Protein AF-A0A2R6FJ94-F1 (afdb_monomer_lite)

Foldseek 3Di:
DVPQVPVVCVVCVVPDHDDDDPCLPPPLVPDLEDEAEQDPDADDPVSLVVLLVSLVVVGAYEYEDFQPGPQVRSVVSCVSLVLLKGFDNWQKFFPPAADPGRSKGKDLDFDEDPAPPCPAPVQLYPDDDPVRDDPQDPPPDDCPQVVVLLVVLVVLCCVQQNVHDWDWDAFPQDDQADPVRDGDTWIFPDRPPPPDRDHTSLLVCQLQQSDADDDDPTPCRVVSNVSNVNCLVVCGGPNVPDDVVPPPDNPSDRDRMDIAHNFTFMAGNVEHDDSSQARDWGDQSMDIGDPDPYDDSTTGQWGDDPSSNYIYGTHDDDRCVVVVVVPD

Sequence (328 aa):
MNGEFSTFRDEVSATYTVEATDDLLADLKRAEAVWLTPPTEAFSGEELARLQQFVRDGAAVFVHASAGDPITHLNDVLDRLRTGLQVNDDQVTDTESNAGQATSPVTGAFPTFPAGDTTRYPYFIRRLSEDGTYQNECEKPDYTFLQDWASKAERYLRAKVGDGQVKLQLDPNESVYDGLGRVLGYIYYDSDGDDVYDSNVNRELVANGYARVYDSGHSKHESFLEAEIDAQEDGQGIWLTMDAEDAPEVRNRPVEEVFVPQAASVRTDRGRLPGGRAPVFAERTASQRGEPGVGYQRVPLVGVDDTAGVALISGPICEEAYEMQEDP

Radius of gyration: 25.11 Å; chains: 1; bounding box: 58×46×70 Å

pLDDT: mean 80.96, std 17.4, range [29.56, 98.0]

Secondary structure (DSSP, 8-state):
-TTTSHHHHHHHTTTS-----S-HHHHTTT-SEEEEPPPSSPPPHHHHHHHHHHHHTT-EEEEEEBTTS-HHHHHHHHHHHT--EEEEEEEEE-SSSBSSSTTSBEE-----PPTT--SS-GGGS----SS-------PPP-THHHHHHHHHHHHHHHHHTTTS--EEE--SSS-SB-TTSPBP-EEEE-SSSSS---EEHHHHHHHTTS-PPP-SS-TTHHHHHHHHHHHHHTT-GGGGG--SSS---SS-PPP--EE-TTBEEEEETTBSPPGGG-SEE--TT-EEES--SS--SS-EEEEEETTTTEEEEESSSP-GGGGGGT--

Structure (mmCIF, N/CA/C/O backbone):
data_AF-A0A2R6FJ94-F1
#
_entry.id   AF-A0A2R6FJ94-F1
#
loop_
_atom_site.group_PDB
_atom_site.id
_atom_site.type_symbol
_atom_site.label_atom_id
_atom_site.label_alt_id
_atom_site.label_comp_id
_atom_site.label_asym_id
_atom_site.label_entity_id
_atom_site.label_seq_id
_atom_site.pdbx_PDB_ins_code
_atom_site.Cartn_x
_atom_site.Cartn_y
_atom_site.Cartn_z
_atom_site.occupancy
_atom_site.B_iso_or_equiv
_atom_site.auth_seq_id
_atom_site.auth_comp_id
_atom_site.auth_asym_id
_atom_site.auth_atom_id
_atom_site.pdbx_PDB_model_num
ATOM 1 N N . MET A 1 1 ? 13.533 7.757 7.001 1.00 38.28 1 MET A N 1
ATOM 2 C CA . MET A 1 1 ? 12.513 6.762 6.622 1.00 38.28 1 MET A CA 1
ATOM 3 C C . MET A 1 1 ? 11.269 6.768 7.510 1.00 38.28 1 MET A C 1
ATOM 5 O O . MET A 1 1 ? 10.219 6.441 6.993 1.00 38.28 1 MET A O 1
ATOM 9 N N . ASN A 1 2 ? 11.302 7.209 8.778 1.00 36.31 2 ASN A N 1
ATOM 10 C CA . ASN A 1 2 ? 10.100 7.178 9.642 1.00 36.31 2 ASN A CA 1
ATOM 11 C C . ASN A 1 2 ? 8.920 8.084 9.222 1.00 36.31 2 ASN A C 1
ATOM 13 O O . ASN A 1 2 ? 7.858 7.960 9.815 1.00 36.31 2 ASN A O 1
ATOM 17 N N . GLY A 1 3 ? 9.097 9.007 8.269 1.00 33.16 3 GLY A N 1
ATOM 18 C CA . GLY A 1 3 ? 8.037 9.933 7.839 1.00 33.16 3 GLY A CA 1
ATOM 19 C C . GLY A 1 3 ? 7.357 9.585 6.512 1.00 33.16 3 GLY A C 1
ATOM 20 O O . GLY A 1 3 ? 6.322 10.157 6.223 1.00 33.16 3 GLY A O 1
ATOM 21 N N . GLU A 1 4 ? 7.930 8.681 5.712 1.00 43.94 4 GLU A N 1
ATOM 22 C CA . GLU A 1 4 ? 7.444 8.349 4.353 1.00 43.94 4 GLU A CA 1
ATOM 23 C C . GLU A 1 4 ? 6.628 7.048 4.327 1.00 43.94 4 GLU A C 1
ATOM 25 O O . GLU A 1 4 ? 5.933 6.763 3.365 1.00 43.94 4 GLU A O 1
ATOM 30 N N . PHE A 1 5 ? 6.706 6.249 5.393 1.00 46.16 5 PHE A N 1
ATOM 31 C CA . PHE A 1 5 ? 5.976 4.987 5.529 1.00 46.16 5 PHE A CA 1
ATOM 32 C C . PHE A 1 5 ? 4.628 5.154 6.251 1.00 46.16 5 PHE A C 1
ATOM 34 O O . PHE A 1 5 ? 3.865 4.198 6.350 1.00 46.16 5 PHE A O 1
ATOM 41 N N . SER A 1 6 ? 4.345 6.336 6.814 1.00 49.38 6 SER A N 1
ATOM 42 C CA . SER A 1 6 ? 3.185 6.528 7.687 1.00 49.38 6 SER A CA 1
ATOM 43 C C . SER A 1 6 ? 1.864 6.518 6.932 1.00 49.38 6 SER A C 1
ATOM 45 O O . SER A 1 6 ? 0.993 5.780 7.354 1.00 49.38 6 SER A O 1
ATOM 47 N N . THR A 1 7 ? 1.703 7.233 5.816 1.00 50.16 7 THR A N 1
ATOM 48 C CA . THR A 1 7 ? 0.367 7.359 5.207 1.00 50.16 7 THR A CA 1
ATOM 49 C C . THR A 1 7 ? 0.003 6.168 4.325 1.00 50.16 7 THR A C 1
ATOM 51 O O . THR A 1 7 ? -1.122 5.701 4.422 1.00 50.16 7 THR A O 1
ATOM 54 N N . PHE A 1 8 ? 0.944 5.561 3.584 1.00 52.44 8 PHE A N 1
ATOM 55 C CA . PHE A 1 8 ? 0.731 4.218 3.010 1.00 52.44 8 PHE A CA 1
ATOM 56 C C . PHE A 1 8 ? 0.264 3.223 4.080 1.00 52.44 8 PHE A C 1
ATOM 58 O O . PHE A 1 8 ? -0.690 2.478 3.874 1.00 52.44 8 PHE A O 1
ATOM 65 N N . ARG A 1 9 ? 0.909 3.219 5.254 1.00 56.91 9 ARG A N 1
ATOM 66 C CA . ARG A 1 9 ? 0.449 2.398 6.375 1.00 56.91 9 ARG A CA 1
ATOM 67 C C . ARG A 1 9 ? -0.958 2.813 6.808 1.00 56.91 9 ARG A C 1
ATOM 69 O O . ARG A 1 9 ? -1.749 1.916 7.040 1.00 56.91 9 ARG A O 1
ATOM 76 N N . ASP A 1 10 ? -1.268 4.104 6.891 1.00 56.56 10 ASP A N 1
ATOM 77 C CA . ASP A 1 10 ? -2.570 4.615 7.340 1.00 56.56 10 ASP A CA 1
ATOM 78 C C . ASP A 1 10 ? -3.717 4.355 6.323 1.00 56.56 10 ASP A C 1
ATOM 80 O O . ASP A 1 10 ? -4.872 4.222 6.716 1.00 56.56 10 ASP A O 1
ATOM 84 N N . GLU A 1 11 ? -3.437 4.233 5.020 1.00 55.09 11 GLU A N 1
ATOM 85 C CA . GLU A 1 11 ? -4.440 3.848 4.008 1.00 55.09 11 GLU A CA 1
ATOM 86 C C . GLU A 1 11 ? -4.657 2.332 3.949 1.00 55.09 11 GLU A C 1
ATOM 88 O O . GLU A 1 11 ? -5.776 1.852 3.751 1.00 55.09 11 GLU A O 1
ATOM 93 N N . VAL A 1 12 ? -3.583 1.560 4.120 1.00 56.91 12 VAL A N 1
ATOM 94 C CA . VAL A 1 12 ? -3.609 0.098 4.004 1.00 56.91 12 VAL A CA 1
ATOM 95 C C . VAL A 1 12 ? -3.959 -0.566 5.350 1.00 56.91 12 VAL A C 1
ATOM 97 O O . VAL A 1 12 ? -4.443 -1.701 5.358 1.00 56.91 12 VAL A O 1
ATOM 100 N N . SER A 1 13 ? -3.822 0.148 6.479 1.00 59.38 13 SER A N 1
ATOM 101 C CA . SER A 1 13 ? -4.165 -0.302 7.844 1.00 59.38 13 SER A CA 1
ATOM 102 C C . SER A 1 13 ? -5.638 -0.632 8.035 1.00 59.38 13 SER A C 1
ATOM 104 O O . SER A 1 13 ? -5.974 -1.418 8.919 1.00 59.38 13 SER A O 1
ATOM 106 N N . ALA A 1 14 ? -6.515 -0.092 7.184 1.00 55.16 14 ALA A N 1
ATOM 107 C CA . ALA A 1 14 ? -7.936 -0.417 7.186 1.00 55.16 14 ALA A CA 1
ATOM 108 C C . ALA A 1 14 ? -8.217 -1.892 6.832 1.00 55.16 14 ALA A C 1
ATOM 110 O O . ALA A 1 14 ? -9.328 -2.376 7.040 1.00 55.16 14 ALA A O 1
ATOM 111 N N . THR A 1 15 ? -7.246 -2.617 6.263 1.00 56.72 15 THR A N 1
ATOM 112 C CA . THR A 1 15 ? -7.422 -4.020 5.842 1.00 56.72 15 THR A CA 1
ATOM 113 C C . THR A 1 15 ? -6.215 -4.909 6.149 1.00 56.72 15 THR A C 1
ATOM 115 O O . THR A 1 15 ? -6.389 -6.108 6.349 1.00 56.72 15 THR A O 1
ATOM 118 N N . TYR A 1 16 ? -5.002 -4.356 6.235 1.00 67.19 16 TYR A N 1
ATOM 119 C CA . TYR A 1 16 ? -3.782 -5.122 6.494 1.00 67.19 16 TYR A CA 1
ATOM 120 C C . TYR A 1 16 ? -2.978 -4.530 7.648 1.00 67.19 16 TYR A C 1
ATOM 122 O O . TYR A 1 16 ? -2.822 -3.320 7.768 1.00 67.19 16 TYR A O 1
ATOM 130 N N . THR A 1 17 ? -2.367 -5.386 8.464 1.00 79.00 17 THR A N 1
ATOM 131 C CA . THR A 1 17 ? -1.362 -4.941 9.434 1.00 79.00 17 THR A CA 1
ATOM 132 C C . THR A 1 17 ? -0.043 -4.671 8.714 1.00 79.00 17 THR A C 1
ATOM 134 O O . THR A 1 17 ? 0.554 -5.580 8.138 1.00 79.00 17 THR A O 1
ATOM 137 N N . VAL A 1 18 ? 0.418 -3.420 8.752 1.00 78.62 18 VAL A N 1
ATOM 138 C CA . VAL A 1 18 ? 1.665 -2.990 8.110 1.00 78.62 18 VAL A CA 1
ATOM 139 C C . VAL A 1 18 ? 2.667 -2.557 9.184 1.00 78.62 18 VAL A C 1
ATOM 141 O O . VAL A 1 18 ? 2.439 -1.597 9.920 1.00 78.62 18 VAL A O 1
ATOM 144 N N . GLU A 1 19 ? 3.796 -3.263 9.264 1.00 81.25 19 GLU A N 1
ATOM 145 C CA . GLU A 1 19 ? 4.846 -3.051 10.267 1.00 81.25 19 GLU A CA 1
ATOM 146 C C . GLU A 1 19 ? 6.202 -2.817 9.586 1.00 81.25 19 GLU A C 1
ATOM 148 O O . GLU A 1 19 ? 6.608 -3.574 8.704 1.00 81.25 19 GLU A O 1
ATOM 153 N N . ALA A 1 20 ? 6.917 -1.768 10.002 1.00 82.50 20 ALA A N 1
ATOM 154 C CA . ALA A 1 20 ? 8.307 -1.562 9.603 1.00 82.50 20 ALA A CA 1
ATOM 155 C C . ALA A 1 20 ? 9.227 -2.440 10.463 1.00 82.50 20 ALA A C 1
ATOM 157 O O . ALA A 1 20 ? 9.055 -2.500 11.682 1.00 82.50 20 ALA A O 1
ATOM 158 N N . THR A 1 21 ? 10.217 -3.086 9.846 1.00 84.50 21 THR A N 1
ATOM 159 C CA . THR A 1 21 ? 11.134 -3.995 10.541 1.00 84.50 21 THR A CA 1
ATOM 160 C C . THR A 1 21 ? 12.554 -3.927 9.990 1.00 84.50 21 THR A C 1
ATOM 162 O O . THR A 1 21 ? 12.755 -3.792 8.784 1.00 84.50 21 THR A O 1
ATOM 165 N N . ASP A 1 22 ? 13.518 -4.088 10.897 1.00 84.31 22 ASP A N 1
ATOM 166 C CA . ASP A 1 22 ? 14.926 -4.363 10.599 1.00 84.31 22 ASP A CA 1
ATOM 167 C C . ASP A 1 22 ? 15.334 -5.801 11.026 1.00 84.31 22 ASP A C 1
ATOM 169 O O . ASP A 1 22 ? 16.496 -6.179 10.889 1.00 84.31 22 ASP A O 1
ATOM 173 N N . ASP A 1 23 ? 14.404 -6.620 11.552 1.00 88.56 23 ASP A N 1
ATOM 174 C CA . ASP A 1 23 ? 14.613 -8.026 11.954 1.00 88.56 23 ASP A CA 1
ATOM 175 C C . ASP A 1 23 ? 13.714 -8.968 11.139 1.00 88.56 23 ASP A C 1
ATOM 177 O O . ASP A 1 23 ? 12.682 -9.496 11.571 1.00 88.56 23 ASP A O 1
ATOM 181 N N . LEU A 1 24 ? 14.166 -9.224 9.914 1.00 88.12 24 LEU A N 1
ATOM 182 C CA . LEU A 1 24 ? 13.470 -10.066 8.948 1.00 88.12 24 LEU A CA 1
ATOM 183 C C . LEU A 1 24 ? 13.234 -11.501 9.463 1.00 88.12 24 LEU A C 1
ATOM 185 O O . LEU A 1 24 ? 12.251 -12.153 9.094 1.00 88.12 24 LEU A O 1
ATOM 189 N N . LEU A 1 25 ? 14.118 -12.030 10.314 1.00 89.50 25 LEU A N 1
ATOM 190 C CA . LEU A 1 25 ? 14.002 -13.398 10.825 1.00 89.50 25 LEU A CA 1
ATOM 191 C C . LEU A 1 25 ? 12.878 -13.539 11.854 1.00 89.50 25 LEU A C 1
ATOM 193 O O . LEU A 1 25 ? 12.194 -14.576 11.878 1.00 89.50 25 LEU A O 1
ATOM 197 N N . ALA A 1 26 ? 12.693 -12.521 12.694 1.00 87.25 26 ALA A N 1
ATOM 198 C CA . ALA A 1 26 ? 11.615 -12.474 13.670 1.00 87.25 26 ALA A CA 1
ATOM 199 C C . ALA A 1 26 ? 10.251 -12.278 12.993 1.00 87.25 26 ALA A C 1
ATOM 201 O O . ALA A 1 26 ? 9.316 -13.042 13.274 1.00 87.25 26 ALA A O 1
ATOM 202 N N . ASP A 1 27 ? 10.164 -11.340 12.050 1.00 88.12 27 ASP A N 1
ATOM 203 C CA . ASP A 1 27 ? 8.872 -10.754 11.678 1.00 88.12 27 ASP A CA 1
ATOM 204 C C . ASP A 1 27 ? 8.196 -11.442 10.487 1.00 88.12 27 ASP A C 1
ATOM 206 O O . ASP A 1 27 ? 6.970 -11.571 10.456 1.00 88.12 27 ASP A O 1
ATOM 210 N N . LEU A 1 28 ? 8.957 -12.083 9.589 1.00 88.88 28 LEU A N 1
ATOM 211 C CA . LEU A 1 28 ? 8.372 -12.827 8.460 1.00 88.88 28 LEU A CA 1
ATOM 212 C C . LEU A 1 28 ? 7.457 -13.991 8.870 1.00 88.88 28 LEU A C 1
ATOM 214 O O . LEU A 1 28 ? 6.794 -14.589 8.029 1.00 88.88 28 LEU A O 1
ATOM 218 N N . LYS A 1 29 ? 7.464 -14.426 10.135 1.00 82.44 29 LYS A N 1
ATOM 219 C CA . LYS A 1 29 ? 6.591 -15.522 10.602 1.00 82.44 29 LYS A CA 1
ATOM 220 C C . LYS A 1 29 ? 5.119 -15.125 10.690 1.00 82.44 29 LYS A C 1
ATOM 222 O O . LYS A 1 29 ? 4.284 -16.021 10.757 1.00 82.44 29 LYS A O 1
ATOM 227 N N . ARG A 1 30 ? 4.827 -13.826 10.746 1.00 77.75 30 ARG A N 1
ATOM 228 C CA . ARG A 1 30 ? 3.469 -13.282 10.884 1.00 77.75 30 ARG A CA 1
ATOM 229 C C . ARG A 1 30 ? 3.001 -12.516 9.649 1.00 77.75 30 ARG A C 1
ATOM 231 O O . ARG A 1 30 ? 1.846 -12.123 9.604 1.00 77.75 30 ARG A O 1
ATOM 238 N N . ALA A 1 31 ? 3.889 -12.310 8.682 1.00 88.75 31 ALA A N 1
ATOM 239 C CA . ALA A 1 31 ? 3.603 -11.553 7.478 1.00 88.75 31 ALA A CA 1
ATOM 240 C C . ALA A 1 31 ? 3.054 -12.451 6.358 1.00 88.75 31 ALA A C 1
ATOM 242 O O . ALA A 1 31 ? 3.415 -13.622 6.256 1.00 88.75 31 ALA A O 1
ATOM 243 N N . GLU A 1 32 ? 2.240 -11.876 5.478 1.00 88.94 32 GLU A N 1
ATOM 244 C CA . GLU A 1 32 ? 1.778 -12.507 4.227 1.00 88.94 32 GLU A CA 1
ATOM 245 C C . GLU A 1 32 ? 2.523 -11.961 2.999 1.00 88.94 32 GLU A C 1
ATOM 247 O O . GLU A 1 32 ? 2.577 -12.588 1.938 1.00 88.94 32 GLU A O 1
ATOM 252 N N . ALA A 1 33 ? 3.154 -10.799 3.160 1.00 92.12 33 ALA A N 1
ATOM 253 C CA . ALA A 1 33 ? 3.997 -10.161 2.170 1.00 92.12 33 ALA A CA 1
ATOM 254 C C . ALA A 1 33 ? 5.102 -9.345 2.852 1.00 92.12 33 ALA A C 1
ATOM 256 O O . ALA A 1 33 ? 4.978 -8.968 4.016 1.00 92.12 33 ALA A O 1
ATOM 257 N N . VAL A 1 34 ? 6.186 -9.066 2.130 1.00 92.56 34 VAL A N 1
ATOM 258 C CA . VAL A 1 34 ? 7.274 -8.205 2.612 1.00 92.56 34 VAL A CA 1
ATOM 259 C C . VAL A 1 34 ? 7.738 -7.251 1.518 1.00 92.56 34 VAL A C 1
ATOM 261 O O . VAL A 1 34 ? 7.900 -7.655 0.366 1.00 92.56 34 VAL A O 1
ATOM 264 N N . TRP A 1 35 ? 7.981 -5.997 1.897 1.00 90.88 35 TRP A N 1
ATOM 265 C CA . TRP A 1 35 ? 8.603 -4.980 1.055 1.00 90.88 35 TRP A CA 1
ATOM 266 C C . TRP A 1 35 ? 10.063 -4.818 1.460 1.00 90.88 35 TRP A C 1
ATOM 268 O O . TRP A 1 35 ? 10.374 -4.478 2.596 1.00 90.88 35 TRP A O 1
ATOM 278 N N . LEU A 1 36 ? 10.962 -5.083 0.521 1.00 90.44 36 LEU A N 1
ATOM 279 C CA . LEU A 1 36 ? 12.396 -4.932 0.684 1.00 90.44 36 LEU A CA 1
ATOM 280 C C . LEU A 1 36 ? 12.826 -3.641 0.003 1.00 90.44 36 LEU A C 1
ATOM 282 O O . LEU A 1 36 ? 12.774 -3.522 -1.223 1.00 90.44 36 LEU A O 1
ATOM 286 N N . THR A 1 37 ? 13.270 -2.687 0.805 1.00 84.69 37 THR A N 1
ATOM 287 C CA . THR A 1 37 ? 13.993 -1.514 0.322 1.00 84.69 37 THR A CA 1
ATOM 288 C C . THR A 1 37 ? 15.488 -1.829 0.211 1.00 84.69 37 THR A C 1
ATOM 290 O O . THR A 1 37 ? 15.969 -2.776 0.841 1.00 84.69 37 THR A O 1
ATOM 293 N N . PRO A 1 38 ? 16.248 -1.049 -0.571 1.00 79.88 38 PRO A N 1
ATOM 294 C CA . PRO A 1 38 ? 17.684 -1.245 -0.736 1.00 79.88 38 PRO A CA 1
ATOM 295 C C . PRO A 1 38 ? 18.418 -1.267 0.613 1.00 79.88 38 PRO A C 1
ATOM 297 O O . PRO A 1 38 ? 18.385 -0.269 1.339 1.00 79.88 38 PRO A O 1
ATOM 300 N N . PRO A 1 39 ? 19.088 -2.374 0.975 1.00 78.62 39 PRO A N 1
ATOM 301 C CA . PRO A 1 39 ? 19.752 -2.464 2.262 1.00 78.62 39 PRO A CA 1
ATOM 302 C C . PRO A 1 39 ? 21.155 -1.852 2.175 1.00 78.62 39 PRO A C 1
ATOM 304 O O . PRO A 1 39 ? 21.890 -2.035 1.196 1.00 78.62 39 PRO A O 1
ATOM 307 N N . THR A 1 40 ? 21.562 -1.149 3.228 1.00 80.44 40 THR A N 1
ATOM 308 C CA . THR A 1 40 ? 22.928 -0.616 3.350 1.00 80.44 40 THR A CA 1
ATOM 309 C C . THR A 1 40 ? 23.966 -1.729 3.509 1.00 80.44 40 THR A C 1
ATOM 311 O O . THR A 1 40 ? 25.086 -1.596 3.016 1.00 80.44 40 THR A O 1
ATOM 314 N N . GLU A 1 41 ? 23.587 -2.841 4.140 1.00 83.88 41 GLU A N 1
ATOM 315 C CA . GLU A 1 41 ? 24.400 -4.048 4.304 1.00 83.88 41 GLU A CA 1
ATOM 316 C C . GLU A 1 41 ? 23.827 -5.220 3.494 1.00 83.88 41 GLU A C 1
ATOM 318 O O . GLU A 1 41 ? 22.654 -5.235 3.130 1.00 83.88 41 GLU A O 1
ATOM 323 N N . ALA A 1 42 ? 24.659 -6.210 3.171 1.00 88.56 42 ALA A N 1
ATOM 324 C CA . ALA A 1 42 ? 24.188 -7.401 2.474 1.00 88.56 42 ALA A CA 1
ATOM 325 C C . ALA A 1 42 ? 23.342 -8.277 3.411 1.00 88.56 42 ALA A C 1
ATOM 327 O O . ALA A 1 42 ? 23.730 -8.501 4.559 1.00 88.56 42 ALA A O 1
ATOM 328 N N . PHE A 1 43 ? 22.251 -8.850 2.896 1.00 90.50 43 PHE A N 1
ATOM 329 C CA . PHE A 1 43 ? 21.484 -9.856 3.631 1.00 90.50 43 PHE A CA 1
ATOM 330 C C . PHE A 1 43 ? 22.358 -11.067 3.969 1.00 90.50 43 PHE A C 1
ATOM 332 O O . PHE A 1 43 ? 23.096 -11.602 3.133 1.00 90.50 43 PHE A O 1
ATOM 339 N N . SER A 1 44 ? 22.236 -11.546 5.199 1.00 93.44 44 SER A N 1
ATOM 340 C CA . SER A 1 44 ? 22.883 -12.767 5.652 1.00 93.44 44 SER A CA 1
ATOM 341 C C . SER A 1 44 ? 22.329 -14.000 4.929 1.00 93.44 44 SER A C 1
ATOM 343 O O . SER A 1 44 ? 21.205 -14.033 4.421 1.00 93.44 44 SER A O 1
ATOM 345 N N . GLY A 1 45 ? 23.106 -15.087 4.931 1.00 93.50 45 GLY A N 1
ATOM 346 C CA . GLY A 1 45 ? 22.654 -16.360 4.361 1.00 93.50 45 GLY A CA 1
ATOM 347 C C . GLY A 1 45 ? 21.391 -16.923 5.028 1.00 93.50 45 GLY A C 1
ATOM 348 O O . GLY A 1 45 ? 20.638 -17.652 4.380 1.00 93.50 45 GLY A O 1
ATOM 349 N N . GLU A 1 46 ? 21.150 -16.582 6.297 1.00 94.56 46 GLU A N 1
ATOM 350 C CA . GLU A 1 46 ? 19.962 -16.999 7.045 1.00 94.56 46 GLU A CA 1
ATOM 351 C C . GLU A 1 46 ? 18.721 -16.214 6.610 1.00 94.56 46 GLU A C 1
ATOM 353 O O . GLU A 1 46 ? 17.703 -16.827 6.288 1.00 94.56 46 GLU A O 1
ATOM 358 N N . GLU A 1 47 ? 18.823 -14.890 6.482 1.00 94.94 47 GLU A N 1
ATOM 359 C CA . GLU A 1 47 ? 17.746 -14.032 5.961 1.00 94.94 47 GLU A CA 1
ATOM 360 C C . GLU A 1 47 ? 17.365 -14.423 4.532 1.00 94.94 47 GLU A C 1
ATOM 362 O O . GLU A 1 47 ? 16.194 -14.636 4.219 1.00 94.94 47 GLU A O 1
ATOM 367 N N . LEU A 1 48 ? 18.366 -14.646 3.680 1.00 95.00 48 LEU A N 1
ATOM 368 C CA . LEU A 1 48 ? 18.183 -15.131 2.314 1.00 95.00 48 LEU A CA 1
ATOM 369 C C . LEU A 1 48 ? 17.497 -16.507 2.264 1.00 95.00 48 LEU A C 1
ATOM 371 O O . LEU A 1 48 ? 16.677 -16.780 1.382 1.00 95.00 48 LEU A O 1
ATOM 375 N N . ALA A 1 49 ? 17.830 -17.415 3.186 1.00 93.62 49 ALA A N 1
ATOM 376 C CA . ALA A 1 49 ? 17.148 -18.703 3.293 1.00 93.62 49 ALA A CA 1
ATOM 377 C C . ALA A 1 49 ? 15.706 -18.546 3.797 1.00 93.62 49 ALA A C 1
ATOM 379 O O . ALA A 1 49 ? 14.814 -19.233 3.292 1.00 93.62 49 ALA A O 1
ATOM 380 N N . ARG A 1 50 ? 15.470 -17.628 4.739 1.00 94.62 50 ARG A N 1
ATOM 381 C CA . ARG A 1 50 ? 14.145 -17.333 5.283 1.00 94.62 50 ARG A CA 1
ATOM 382 C C . ARG A 1 50 ? 13.220 -16.723 4.233 1.00 94.62 50 ARG A C 1
ATOM 384 O O . ARG A 1 50 ? 12.090 -17.196 4.131 1.00 94.62 50 ARG A O 1
ATOM 391 N N . LEU A 1 51 ? 13.700 -15.768 3.434 1.00 94.94 51 LEU A N 1
ATOM 392 C CA . LEU A 1 51 ? 12.978 -15.184 2.295 1.00 94.94 51 LEU A CA 1
ATOM 393 C C . LEU A 1 51 ? 12.629 -16.240 1.244 1.00 94.94 51 LEU A C 1
ATOM 395 O O . LEU A 1 51 ? 11.499 -16.308 0.770 1.00 94.94 51 LEU A O 1
ATOM 399 N N . GLN A 1 52 ? 13.576 -17.124 0.915 1.00 93.62 52 GLN A N 1
ATOM 400 C CA . GLN A 1 52 ? 13.307 -18.219 -0.018 1.00 93.62 52 GLN A CA 1
ATOM 401 C C . GLN A 1 52 ? 12.219 -19.166 0.500 1.00 93.62 52 GLN A C 1
ATOM 403 O O . GLN A 1 52 ? 11.418 -19.660 -0.293 1.00 93.62 52 GLN A O 1
ATOM 408 N N . GLN A 1 53 ? 12.203 -19.458 1.802 1.00 92.12 53 GLN A N 1
ATOM 409 C CA . GLN A 1 53 ? 11.145 -20.274 2.389 1.00 92.12 53 GLN A CA 1
ATOM 410 C C . GLN A 1 53 ? 9.809 -19.523 2.410 1.00 92.12 53 GLN A C 1
ATOM 412 O O . GLN A 1 53 ? 8.804 -20.108 2.039 1.00 92.12 53 GLN A O 1
ATOM 417 N N . PHE A 1 54 ? 9.821 -18.231 2.743 1.00 94.19 54 PHE A N 1
ATOM 418 C CA . PHE A 1 54 ? 8.639 -17.367 2.770 1.00 94.19 54 PHE A CA 1
ATOM 419 C C . PHE A 1 54 ? 7.881 -17.389 1.436 1.00 94.19 54 PHE A C 1
ATOM 421 O O . PHE A 1 54 ? 6.702 -17.722 1.395 1.00 94.19 54 PHE A O 1
ATOM 428 N N . VAL A 1 55 ? 8.600 -17.187 0.331 1.00 93.19 55 VAL A N 1
ATOM 429 C CA . VAL A 1 55 ? 8.054 -17.329 -1.026 1.00 93.19 55 VAL A CA 1
ATOM 430 C C . VAL A 1 55 ? 7.491 -18.731 -1.294 1.00 93.19 55 VAL A C 1
ATOM 432 O O . VAL A 1 55 ? 6.426 -18.881 -1.886 1.00 93.19 55 VAL A O 1
ATOM 435 N N . ARG A 1 56 ? 8.198 -19.791 -0.876 1.00 88.00 56 ARG A N 1
ATOM 436 C CA . ARG A 1 56 ? 7.736 -21.180 -1.080 1.00 88.00 56 ARG A CA 1
ATOM 437 C C . ARG A 1 56 ? 6.475 -21.513 -0.298 1.00 88.00 56 ARG A C 1
ATOM 439 O O . ARG A 1 56 ? 5.743 -22.404 -0.720 1.00 88.00 56 ARG A O 1
ATOM 446 N N . ASP A 1 57 ? 6.252 -20.817 0.808 1.00 89.38 57 ASP A N 1
ATOM 447 C CA . ASP A 1 57 ? 5.046 -20.935 1.621 1.00 89.38 57 ASP A CA 1
ATOM 448 C C . ASP A 1 57 ? 3.856 -20.179 0.992 1.00 89.38 57 ASP A C 1
ATOM 450 O O . ASP A 1 57 ? 2.745 -20.259 1.504 1.00 89.38 57 ASP A O 1
ATOM 454 N N . GLY A 1 58 ? 4.065 -19.511 -0.152 1.00 88.69 58 GLY A N 1
ATOM 455 C CA . GLY A 1 58 ? 3.035 -18.813 -0.924 1.00 88.69 58 GLY A CA 1
ATOM 456 C C . GLY A 1 58 ? 2.958 -17.310 -0.657 1.00 88.69 58 GLY A C 1
ATOM 457 O O . GLY A 1 58 ? 2.092 -16.653 -1.227 1.00 88.69 58 GLY A O 1
ATOM 458 N N . ALA A 1 59 ? 3.848 -16.770 0.180 1.00 92.06 59 ALA A N 1
ATOM 459 C CA . ALA A 1 59 ? 3.895 -15.347 0.491 1.00 92.06 59 ALA A CA 1
ATOM 460 C C . ALA A 1 59 ? 4.558 -14.523 -0.627 1.00 92.06 59 ALA A C 1
ATOM 462 O O . ALA A 1 59 ? 5.337 -15.047 -1.430 1.00 92.06 59 ALA A O 1
ATOM 463 N N . ALA A 1 60 ? 4.274 -13.219 -0.656 1.00 93.88 60 ALA A N 1
ATOM 464 C CA . ALA A 1 60 ? 4.787 -12.308 -1.679 1.00 93.88 60 ALA A CA 1
ATOM 465 C C . ALA A 1 60 ? 6.018 -11.511 -1.212 1.00 93.88 60 ALA A C 1
ATOM 467 O O . ALA A 1 60 ? 6.129 -11.117 -0.051 1.00 93.88 60 ALA A O 1
ATOM 468 N N . VAL A 1 61 ? 6.939 -11.228 -2.135 1.00 95.06 61 VAL A N 1
ATOM 469 C CA . VAL A 1 61 ? 8.091 -10.346 -1.896 1.00 95.06 61 VAL A CA 1
ATOM 470 C C . VAL A 1 61 ? 8.091 -9.220 -2.925 1.00 95.06 61 VAL A C 1
ATOM 472 O O . VAL A 1 61 ? 8.194 -9.460 -4.128 1.00 95.06 61 VAL A O 1
ATOM 475 N N . PHE A 1 62 ? 8.036 -7.985 -2.446 1.00 93.38 62 PHE A N 1
ATOM 476 C CA . PHE A 1 62 ? 8.166 -6.777 -3.250 1.00 93.38 62 PHE A CA 1
ATOM 477 C C . PHE A 1 62 ? 9.554 -6.193 -3.016 1.00 93.38 62 PHE A C 1
ATOM 479 O O . PHE A 1 62 ? 9.949 -5.962 -1.880 1.00 93.38 62 PHE A O 1
ATOM 486 N N . VAL A 1 63 ? 10.326 -5.983 -4.075 1.00 93.62 63 VAL A N 1
ATOM 487 C CA . VAL A 1 63 ? 11.691 -5.454 -4.003 1.00 93.62 63 VAL A CA 1
ATOM 488 C C . VAL A 1 63 ? 11.710 -4.097 -4.680 1.00 93.62 63 VAL A C 1
ATOM 490 O O . VAL A 1 63 ? 11.449 -4.021 -5.877 1.00 93.62 63 VAL A O 1
ATOM 493 N N . HIS A 1 64 ? 12.035 -3.045 -3.939 1.00 90.50 64 HIS A N 1
ATOM 494 C CA . HIS A 1 64 ? 12.225 -1.702 -4.479 1.00 90.50 64 HIS A CA 1
ATOM 495 C C . HIS A 1 64 ? 13.700 -1.451 -4.776 1.00 90.50 64 HIS A C 1
ATOM 497 O O . HIS A 1 64 ? 14.570 -1.780 -3.967 1.00 90.50 64 HIS A O 1
ATOM 503 N N . ALA A 1 65 ? 13.981 -0.873 -5.940 1.00 88.56 65 ALA A N 1
ATOM 504 C CA . ALA A 1 65 ? 15.338 -0.592 -6.384 1.00 88.56 65 ALA A CA 1
ATOM 505 C C . ALA A 1 65 ? 15.400 0.689 -7.215 1.00 88.56 65 ALA A C 1
ATOM 507 O O . ALA A 1 65 ? 14.712 0.816 -8.221 1.00 88.56 65 ALA A O 1
ATOM 508 N N . SER A 1 66 ? 16.286 1.602 -6.859 1.00 86.69 66 SER A N 1
ATOM 509 C CA . SER A 1 66 ? 16.559 2.850 -7.567 1.00 86.69 66 SER A CA 1
ATOM 510 C C . SER A 1 66 ? 17.951 2.817 -8.193 1.00 86.69 66 SER A C 1
ATOM 512 O O . SER A 1 66 ? 18.833 2.044 -7.809 1.00 86.69 66 SER A O 1
ATOM 514 N N . ALA A 1 67 ? 18.173 3.685 -9.172 1.00 81.38 67 ALA A N 1
ATOM 515 C CA . ALA A 1 67 ? 19.503 3.920 -9.706 1.00 81.38 67 ALA A CA 1
ATOM 516 C C . ALA A 1 67 ? 20.422 4.485 -8.605 1.00 81.38 67 ALA A C 1
ATOM 518 O O . ALA A 1 67 ? 20.045 5.405 -7.880 1.00 81.38 67 ALA A O 1
ATOM 519 N N . GLY A 1 68 ? 21.636 3.939 -8.485 1.00 74.69 68 GLY A N 1
ATOM 520 C CA . GLY A 1 68 ? 22.606 4.330 -7.455 1.00 74.69 68 GLY A CA 1
ATOM 521 C C . GLY A 1 68 ? 22.465 3.612 -6.107 1.00 74.69 68 GLY A C 1
ATOM 522 O O . GLY A 1 68 ? 23.295 3.838 -5.223 1.00 74.69 68 GLY A O 1
ATOM 523 N N . ASP A 1 69 ? 21.474 2.732 -5.949 1.00 80.44 69 ASP A N 1
ATOM 524 C CA . ASP A 1 69 ? 21.353 1.879 -4.767 1.00 80.44 69 ASP A CA 1
ATOM 525 C C . ASP A 1 69 ? 22.448 0.795 -4.700 1.00 80.44 69 ASP A C 1
ATOM 527 O O . ASP A 1 69 ? 23.121 0.515 -5.698 1.00 80.44 69 ASP A O 1
ATOM 531 N N . PRO A 1 70 ? 22.615 0.111 -3.548 1.00 77.06 70 PRO A N 1
ATOM 532 C CA . PRO A 1 70 ? 23.422 -1.106 -3.417 1.00 77.06 70 PRO A CA 1
ATOM 533 C C . PRO A 1 70 ? 22.844 -2.299 -4.210 1.00 77.06 70 PRO A C 1
ATOM 535 O O . PRO A 1 70 ? 22.466 -3.332 -3.657 1.00 77.06 70 PRO A O 1
ATOM 538 N N . ILE A 1 71 ? 22.798 -2.178 -5.538 1.00 83.56 71 ILE A N 1
ATOM 539 C CA . ILE A 1 71 ? 22.158 -3.102 -6.485 1.00 83.56 71 ILE A CA 1
ATOM 540 C C . ILE A 1 71 ? 22.660 -4.540 -6.337 1.00 83.56 71 ILE A C 1
ATOM 542 O O . ILE A 1 71 ? 21.890 -5.482 -6.515 1.00 83.56 71 ILE A O 1
ATOM 546 N N . THR A 1 72 ? 23.928 -4.729 -5.969 1.00 86.00 72 THR A N 1
ATOM 547 C CA . THR A 1 72 ? 24.488 -6.060 -5.699 1.00 86.00 72 THR A CA 1
ATOM 548 C C . THR A 1 72 ? 23.710 -6.788 -4.602 1.00 86.00 72 THR A C 1
ATOM 550 O O . THR A 1 72 ? 23.357 -7.945 -4.794 1.00 86.00 72 THR A O 1
ATOM 553 N N . HIS A 1 73 ? 23.361 -6.112 -3.501 1.00 89.31 73 HIS A N 1
ATOM 554 C CA . HIS A 1 73 ? 22.628 -6.737 -2.395 1.00 89.31 73 HIS A CA 1
ATOM 555 C C . HIS A 1 73 ? 21.212 -7.150 -2.816 1.00 89.31 73 HIS A C 1
ATOM 557 O O . HIS A 1 73 ? 20.734 -8.218 -2.442 1.00 89.31 73 HIS A O 1
ATOM 563 N N . LEU A 1 74 ? 20.547 -6.325 -3.629 1.00 90.12 74 LEU A N 1
ATOM 564 C CA . LEU A 1 74 ? 19.215 -6.633 -4.152 1.00 90.12 74 LEU A CA 1
ATOM 565 C C . LEU A 1 74 ? 19.254 -7.770 -5.179 1.00 90.12 74 LEU A C 1
ATOM 567 O O . LEU A 1 74 ? 18.417 -8.671 -5.139 1.00 90.12 74 LEU A O 1
ATOM 571 N N . ASN A 1 75 ? 20.247 -7.777 -6.070 1.00 92.00 75 ASN A N 1
ATOM 572 C CA . ASN A 1 75 ? 20.421 -8.858 -7.037 1.00 92.00 75 ASN A CA 1
ATOM 573 C C . ASN A 1 75 ? 20.772 -10.191 -6.352 1.00 92.00 75 ASN A C 1
ATOM 575 O O . ASN A 1 75 ? 20.269 -11.223 -6.789 1.00 92.00 75 ASN A O 1
ATOM 579 N N . ASP A 1 76 ? 21.511 -10.185 -5.237 1.00 91.94 76 ASP A N 1
ATOM 580 C CA . ASP A 1 76 ? 21.755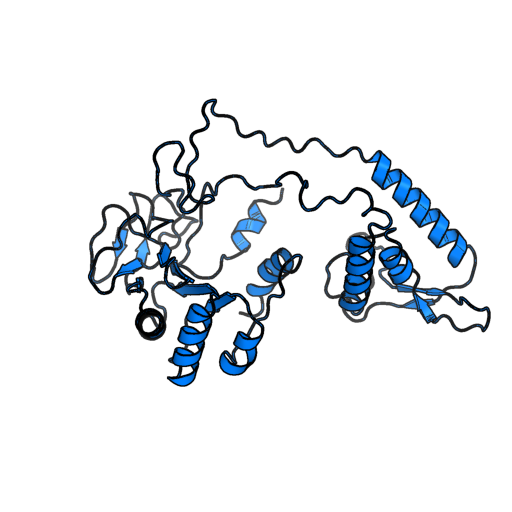 -11.391 -4.430 1.00 91.94 76 ASP A CA 1
ATOM 581 C C . ASP A 1 76 ? 20.444 -11.987 -3.875 1.00 91.94 76 ASP A C 1
ATOM 583 O O . ASP A 1 76 ? 20.256 -13.211 -3.884 1.00 91.94 76 ASP A O 1
ATOM 587 N N . VAL A 1 77 ? 19.497 -11.140 -3.444 1.00 93.31 77 VAL A N 1
ATOM 588 C CA . VAL A 1 77 ? 18.149 -11.574 -3.032 1.00 93.31 77 VAL A CA 1
ATOM 589 C C . VAL A 1 77 ? 17.402 -12.193 -4.212 1.00 93.31 77 VAL A C 1
ATOM 591 O O . VAL A 1 77 ? 16.906 -13.318 -4.110 1.00 93.31 77 VAL A O 1
ATOM 594 N N . LEU A 1 78 ? 17.341 -11.499 -5.349 1.00 94.69 78 LEU A N 1
ATOM 595 C CA . LEU A 1 78 ? 16.605 -11.956 -6.534 1.00 94.69 78 LEU A CA 1
ATOM 596 C C . LEU A 1 78 ? 17.159 -13.279 -7.090 1.00 94.69 78 LEU A C 1
ATOM 598 O O . LEU A 1 78 ? 16.381 -14.175 -7.449 1.00 94.69 78 LEU A O 1
ATOM 602 N N . ASP A 1 79 ? 18.484 -13.440 -7.083 1.00 94.31 79 ASP A N 1
ATOM 603 C CA . ASP A 1 79 ? 19.177 -14.668 -7.471 1.00 94.31 79 ASP A CA 1
ATOM 604 C C . ASP A 1 79 ? 18.876 -15.805 -6.481 1.00 94.31 79 ASP A C 1
ATOM 606 O O . ASP A 1 79 ? 18.578 -16.937 -6.889 1.00 94.31 79 ASP A O 1
ATOM 610 N N . ARG A 1 80 ? 18.870 -15.521 -5.169 1.00 94.38 80 ARG A N 1
ATOM 611 C CA . ARG A 1 80 ? 18.501 -16.507 -4.142 1.00 94.38 80 ARG A CA 1
ATOM 612 C C . ARG A 1 80 ? 17.061 -16.985 -4.305 1.00 94.38 80 ARG A C 1
ATOM 614 O O . ARG A 1 80 ? 16.804 -18.188 -4.167 1.00 94.38 80 ARG A O 1
ATOM 621 N N . LEU A 1 81 ? 16.143 -16.070 -4.601 1.00 94.38 81 LEU A N 1
ATOM 622 C CA . LEU A 1 81 ? 14.732 -16.363 -4.858 1.00 94.38 81 LEU A CA 1
ATOM 623 C C . LEU A 1 81 ? 14.507 -17.042 -6.218 1.00 94.38 81 LEU A C 1
ATOM 625 O O . LEU A 1 81 ? 13.434 -17.589 -6.452 1.00 94.38 81 LEU A O 1
ATOM 629 N N . ARG A 1 82 ? 15.543 -17.121 -7.070 1.00 93.06 82 ARG A N 1
ATOM 630 C CA . ARG A 1 82 ? 15.532 -17.779 -8.389 1.00 93.06 82 ARG A CA 1
ATOM 631 C C . ARG A 1 82 ? 14.514 -17.186 -9.361 1.00 93.06 82 ARG A C 1
ATOM 633 O O . ARG A 1 82 ? 14.016 -17.893 -10.232 1.00 93.06 82 ARG A O 1
ATOM 640 N N . THR A 1 83 ? 14.256 -15.890 -9.238 1.00 94.31 83 THR A N 1
ATOM 641 C CA . THR A 1 83 ? 13.326 -15.164 -10.118 1.00 94.31 83 THR A CA 1
ATOM 642 C C . THR A 1 83 ? 13.911 -14.967 -11.523 1.00 94.31 83 THR A C 1
ATOM 644 O O . THR A 1 83 ? 13.211 -14.754 -12.519 1.00 94.31 83 THR A O 1
ATOM 647 N N . GLY A 1 84 ? 15.246 -14.978 -11.604 1.00 93.44 84 GLY A N 1
ATOM 648 C CA . GLY A 1 84 ? 15.994 -14.550 -12.778 1.00 93.44 84 GLY A CA 1
ATOM 649 C C . GLY A 1 84 ? 15.813 -13.067 -13.102 1.00 93.44 84 GLY A C 1
ATOM 650 O O . GLY A 1 84 ? 16.290 -12.661 -14.153 1.00 93.44 84 GLY A O 1
ATOM 651 N N . LEU A 1 85 ? 15.123 -12.279 -12.267 1.00 95.44 85 LEU A N 1
ATOM 652 C CA . LEU A 1 85 ? 15.029 -10.823 -12.374 1.00 95.44 85 LEU A CA 1
ATOM 653 C C . LEU A 1 85 ? 16.319 -10.196 -11.850 1.00 95.44 85 LEU A C 1
ATOM 655 O O . LEU A 1 85 ? 16.906 -10.696 -10.897 1.00 95.44 85 LEU A O 1
ATOM 659 N N . GLN A 1 86 ? 16.734 -9.087 -12.450 1.00 92.81 86 GLN A N 1
ATOM 660 C CA . GLN A 1 86 ? 17.821 -8.255 -11.943 1.00 92.81 86 GLN A CA 1
ATOM 661 C C . GLN A 1 86 ? 17.510 -6.785 -12.196 1.00 92.81 86 GLN A C 1
ATOM 663 O O . GLN A 1 86 ? 16.908 -6.445 -13.219 1.00 92.81 86 GLN A O 1
ATOM 668 N N . VAL A 1 87 ? 17.980 -5.921 -11.303 1.00 89.88 87 VAL A N 1
ATOM 669 C CA . VAL A 1 87 ? 18.041 -4.478 -11.545 1.00 89.88 87 VAL A CA 1
ATOM 670 C C . VAL A 1 87 ? 19.425 -4.114 -12.087 1.00 89.88 87 VAL A C 1
ATOM 672 O O . VAL A 1 87 ? 20.445 -4.685 -11.685 1.00 89.88 87 VAL A O 1
ATOM 675 N N . ASN A 1 88 ? 19.454 -3.218 -13.068 1.00 83.19 88 ASN A N 1
ATOM 676 C CA . ASN A 1 88 ? 20.683 -2.667 -13.629 1.00 83.19 88 ASN A CA 1
ATOM 677 C C . ASN A 1 88 ? 21.134 -1.422 -12.858 1.00 83.19 88 ASN A C 1
ATOM 679 O O . ASN A 1 88 ? 20.329 -0.731 -12.251 1.00 83.19 88 ASN A O 1
ATOM 683 N N . ASP A 1 89 ? 22.417 -1.091 -12.986 1.00 78.00 89 ASP A N 1
ATOM 684 C CA . ASP A 1 89 ? 23.005 0.161 -12.484 1.00 78.00 89 ASP A CA 1
ATOM 685 C C . ASP A 1 89 ? 22.873 1.322 -13.488 1.00 78.00 89 ASP A C 1
ATOM 687 O O . ASP A 1 89 ? 23.691 2.237 -13.536 1.00 78.00 89 ASP A O 1
ATOM 691 N N . ASP A 1 90 ? 21.872 1.264 -14.373 1.00 84.00 90 ASP A N 1
ATOM 692 C CA . ASP A 1 90 ? 21.599 2.325 -15.335 1.00 84.00 90 ASP A CA 1
ATOM 693 C C . ASP A 1 90 ? 20.479 3.237 -14.845 1.00 84.00 90 ASP A C 1
ATOM 695 O O . ASP A 1 90 ? 19.429 2.789 -14.396 1.00 84.00 90 ASP A O 1
ATOM 699 N N . GLN A 1 91 ? 20.678 4.542 -15.000 1.00 88.62 91 GLN A N 1
ATOM 700 C CA . GLN A 1 91 ? 19.619 5.506 -14.755 1.00 88.62 91 GLN A CA 1
ATOM 701 C C . GLN A 1 91 ? 18.705 5.556 -15.979 1.00 88.62 91 GLN A C 1
ATOM 703 O O . GLN A 1 91 ? 19.134 5.927 -17.080 1.00 88.62 91 GLN A O 1
ATOM 708 N N . VAL A 1 92 ? 17.426 5.255 -15.784 1.00 91.31 92 VAL A N 1
ATOM 709 C CA . VAL A 1 92 ? 16.379 5.588 -16.748 1.00 91.31 92 VAL A CA 1
ATOM 710 C C . VAL A 1 92 ? 16.058 7.068 -16.595 1.00 91.31 92 VAL A C 1
ATOM 712 O O . VAL A 1 92 ? 15.801 7.551 -15.492 1.00 91.31 92 VAL A O 1
ATOM 715 N N . THR A 1 93 ? 16.110 7.795 -17.708 1.00 91.44 93 THR A N 1
ATOM 716 C CA . THR A 1 93 ? 15.786 9.220 -17.765 1.00 91.44 93 THR A CA 1
ATOM 717 C C . THR A 1 93 ? 14.810 9.525 -18.887 1.00 91.44 93 THR A C 1
ATOM 719 O O . THR A 1 93 ? 14.979 9.014 -19.992 1.00 91.44 93 THR A O 1
ATOM 722 N N . ASP A 1 94 ? 13.846 10.403 -18.646 1.00 92.50 94 ASP A N 1
ATOM 723 C CA . ASP A 1 94 ? 12.910 10.893 -19.654 1.00 92.50 94 ASP A CA 1
ATOM 724 C C . ASP A 1 94 ? 12.780 12.414 -19.546 1.00 92.50 94 ASP A C 1
ATOM 726 O O . ASP A 1 94 ? 12.367 12.937 -18.519 1.00 92.50 94 ASP A O 1
ATOM 730 N N . THR A 1 95 ? 13.164 13.156 -20.585 1.00 93.75 95 THR A N 1
ATOM 731 C CA . THR A 1 95 ? 13.071 14.628 -20.582 1.00 93.75 95 THR A CA 1
ATOM 732 C C . THR A 1 95 ? 11.707 15.155 -21.022 1.00 93.75 95 THR A C 1
ATOM 734 O O . THR A 1 95 ? 11.467 16.353 -20.895 1.00 93.75 95 THR A O 1
ATOM 737 N N . GLU A 1 96 ? 10.834 14.294 -21.546 1.00 94.69 96 GLU A N 1
ATOM 738 C CA . GLU A 1 96 ? 9.523 14.662 -22.090 1.00 94.69 96 GLU A CA 1
ATOM 739 C C . GLU A 1 96 ? 8.380 14.214 -21.169 1.00 94.69 96 GLU A C 1
ATOM 741 O O . GLU A 1 96 ? 7.474 15.001 -20.905 1.00 94.69 96 GLU A O 1
ATOM 746 N N . SER A 1 97 ? 8.441 12.990 -20.640 1.00 91.25 97 SER A N 1
ATOM 747 C CA . SER A 1 97 ? 7.432 12.403 -19.746 1.00 91.25 97 SER A CA 1
ATOM 748 C C . SER A 1 97 ? 8.013 12.192 -18.348 1.00 91.25 97 SER A C 1
ATOM 750 O O . SER A 1 97 ? 8.504 11.117 -18.006 1.00 91.25 97 SER A O 1
ATOM 752 N N . ASN A 1 98 ? 8.014 13.256 -17.541 1.00 87.06 98 ASN A N 1
ATOM 753 C CA . ASN A 1 98 ? 8.557 13.247 -16.184 1.00 87.06 98 ASN A CA 1
ATOM 754 C C . ASN A 1 98 ? 7.860 14.246 -15.256 1.00 87.06 98 ASN A C 1
ATOM 756 O O . ASN A 1 98 ? 7.261 15.227 -15.693 1.00 87.06 98 ASN A O 1
ATOM 760 N N . ALA A 1 99 ? 8.041 14.027 -13.962 1.00 82.56 99 ALA A N 1
ATOM 761 C CA . ALA A 1 99 ? 7.548 14.863 -12.874 1.00 82.56 99 ALA A CA 1
ATOM 762 C C . ALA A 1 99 ? 8.563 15.963 -12.492 1.00 82.56 99 ALA A C 1
ATOM 764 O O . ALA A 1 99 ? 9.036 16.061 -11.362 1.00 82.56 99 ALA A O 1
ATOM 765 N N . GLY A 1 100 ? 8.972 16.774 -13.469 1.00 79.12 100 GLY A N 1
ATOM 766 C CA . GLY A 1 100 ? 9.856 17.931 -13.271 1.00 79.12 100 GLY A CA 1
ATOM 767 C C . GLY A 1 100 ? 11.361 17.634 -13.233 1.00 79.12 100 GLY A C 1
ATOM 768 O O . GLY A 1 100 ? 12.163 18.566 -13.324 1.00 79.12 100 GLY A O 1
ATOM 769 N N . GLN A 1 101 ? 11.773 16.366 -13.146 1.00 82.94 101 GLN A N 1
ATOM 770 C CA . GLN A 1 101 ? 13.171 15.944 -13.268 1.00 82.94 101 GLN A CA 1
ATOM 771 C C . GLN A 1 101 ? 13.293 14.742 -14.196 1.00 82.94 101 GLN A C 1
ATOM 773 O O . GLN A 1 101 ? 12.529 13.791 -14.088 1.00 82.94 101 GLN A O 1
ATOM 778 N N . ALA A 1 102 ? 14.318 14.729 -15.052 1.00 86.62 102 ALA A N 1
ATOM 779 C CA . ALA A 1 102 ? 14.479 13.655 -16.029 1.00 86.62 102 ALA A CA 1
ATOM 780 C C . ALA A 1 102 ? 14.662 12.268 -15.391 1.00 86.62 102 ALA A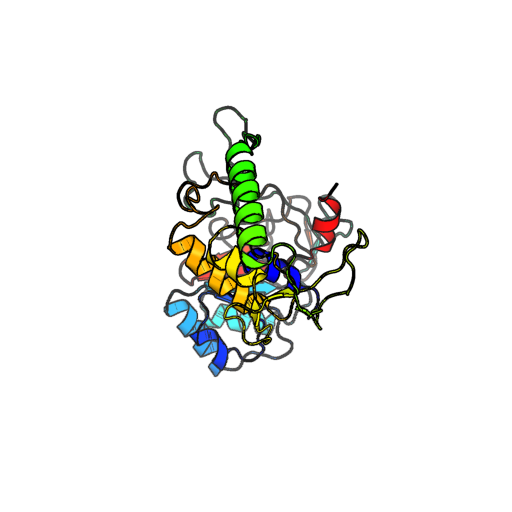 C 1
ATOM 782 O O . ALA A 1 102 ? 14.308 11.276 -16.009 1.00 86.62 102 ALA A O 1
ATOM 783 N N . THR A 1 103 ? 15.195 12.179 -14.172 1.00 85.81 103 THR A N 1
ATOM 784 C CA . THR A 1 103 ? 15.362 10.924 -13.414 1.00 85.81 103 THR A CA 1
ATOM 785 C C . THR A 1 103 ? 14.075 10.426 -12.763 1.00 85.81 103 THR A C 1
ATOM 787 O O . THR A 1 103 ? 14.107 9.401 -12.090 1.00 85.81 103 THR A O 1
ATOM 790 N N . SER A 1 104 ? 12.961 11.134 -12.939 1.00 86.44 104 SER A N 1
ATOM 791 C CA . SER A 1 104 ? 11.678 10.788 -12.336 1.00 86.44 104 SER A CA 1
ATOM 792 C C . SER A 1 104 ? 10.596 10.658 -13.411 1.00 86.44 104 SER A C 1
ATOM 794 O O . SER A 1 104 ? 9.711 11.516 -13.518 1.00 86.44 104 SER A O 1
ATOM 796 N N . PRO A 1 105 ? 10.713 9.634 -14.279 1.00 88.81 105 PRO A N 1
ATOM 797 C CA . PRO A 1 105 ? 9.766 9.400 -15.354 1.00 88.81 105 PRO A CA 1
ATOM 798 C C . PRO A 1 105 ? 8.349 9.166 -14.831 1.00 88.81 105 PRO A C 1
ATOM 800 O O . PRO A 1 105 ? 8.128 8.576 -13.772 1.00 88.81 105 PRO A O 1
ATOM 803 N N . VAL A 1 106 ? 7.399 9.607 -15.643 1.00 88.81 106 VAL A N 1
ATOM 804 C CA . VAL A 1 106 ? 5.970 9.360 -15.480 1.00 88.81 106 VAL A CA 1
ATOM 805 C C . VAL A 1 106 ? 5.503 8.585 -16.705 1.00 88.81 106 VAL A C 1
ATOM 807 O O . VAL A 1 106 ? 5.978 8.843 -17.815 1.00 88.81 106 VAL A O 1
ATOM 810 N N . THR A 1 107 ? 4.648 7.582 -16.519 1.00 90.12 107 THR A N 1
ATOM 811 C CA . THR A 1 107 ? 4.344 6.646 -17.602 1.00 90.12 107 THR A CA 1
ATOM 8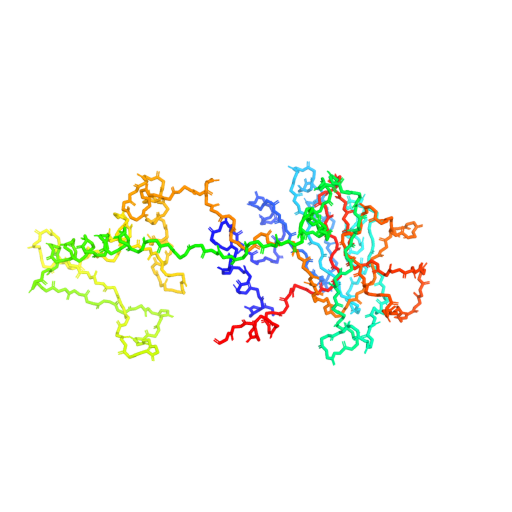12 C C . THR A 1 107 ? 2.948 6.039 -17.511 1.00 90.12 107 THR A C 1
ATOM 814 O O . THR A 1 107 ? 2.542 5.540 -16.465 1.00 90.12 107 THR A O 1
ATOM 817 N N . GLY A 1 108 ? 2.240 6.020 -18.645 1.00 87.69 108 GLY A N 1
ATOM 818 C CA . GLY A 1 108 ? 1.013 5.236 -18.862 1.00 87.69 108 GLY A CA 1
ATOM 819 C C . GLY A 1 108 ? 1.277 3.992 -19.722 1.00 87.69 108 GLY A C 1
ATOM 820 O O . GLY A 1 108 ? 0.385 3.420 -20.358 1.00 87.69 108 GLY A O 1
ATOM 821 N N . ALA A 1 109 ? 2.550 3.608 -19.831 1.00 88.12 109 ALA A N 1
ATOM 822 C CA . ALA A 1 109 ? 3.062 2.589 -20.728 1.00 88.12 109 ALA A CA 1
ATOM 823 C C . ALA A 1 109 ? 2.837 1.162 -20.221 1.00 88.12 109 ALA A C 1
ATOM 825 O O . ALA A 1 109 ? 3.790 0.422 -19.961 1.00 88.12 109 ALA A O 1
ATOM 826 N N . PHE A 1 110 ? 1.586 0.738 -20.153 1.00 86.56 110 PHE A N 1
ATOM 827 C CA . PHE A 1 110 ? 1.268 -0.616 -19.716 1.00 86.56 110 PHE A CA 1
ATOM 828 C C . PHE A 1 110 ? 1.145 -1.610 -20.886 1.00 86.56 110 PHE A C 1
ATOM 830 O O . PHE A 1 110 ? 0.938 -1.196 -22.039 1.00 86.56 110 PHE A O 1
ATOM 837 N N . PRO A 1 111 ? 1.303 -2.927 -20.644 1.00 75.25 111 PRO A N 1
ATOM 838 C CA . PRO A 1 111 ? 1.024 -3.955 -21.630 1.00 75.25 111 PRO A CA 1
ATOM 839 C C . PRO A 1 111 ? -0.358 -3.783 -22.256 1.00 75.25 111 PRO A C 1
ATOM 841 O O . PRO A 1 111 ? -1.354 -3.505 -21.590 1.00 75.25 111 PRO A O 1
ATOM 844 N N . THR A 1 112 ? -0.427 -3.984 -23.567 1.00 66.38 112 THR A N 1
ATOM 845 C CA . THR A 1 112 ? -1.702 -4.096 -24.272 1.00 66.38 112 THR A CA 1
ATOM 846 C C . THR A 1 112 ? -1.941 -5.569 -24.549 1.00 66.38 112 THR A C 1
ATOM 848 O O . THR A 1 112 ? -1.186 -6.184 -25.304 1.00 66.38 112 THR A O 1
ATOM 851 N N . PHE A 1 113 ? -2.974 -6.138 -23.939 1.00 61.38 113 PHE A N 1
ATOM 852 C CA . PHE A 1 113 ? -3.429 -7.488 -24.250 1.00 61.38 113 PHE A CA 1
ATOM 853 C C . PHE A 1 113 ? -4.622 -7.425 -25.214 1.00 61.38 113 PHE A C 1
ATOM 855 O O . PHE A 1 113 ? -5.318 -6.405 -25.263 1.00 61.38 113 PHE A O 1
ATOM 862 N N . PRO A 1 114 ? -4.863 -8.470 -26.027 1.00 52.72 114 PRO A N 1
ATOM 863 C CA . PRO A 1 114 ? -6.092 -8.574 -26.805 1.00 52.72 114 PRO A CA 1
ATOM 864 C C . PRO A 1 114 ? -7.324 -8.401 -25.905 1.00 52.72 114 PRO A C 1
ATOM 866 O O . PRO A 1 114 ? -7.318 -8.853 -24.760 1.00 52.72 114 PRO A O 1
ATOM 869 N N . ALA A 1 115 ? -8.384 -7.769 -26.420 1.00 46.41 115 ALA A N 1
ATOM 870 C CA . ALA A 1 115 ? -9.633 -7.598 -25.680 1.00 46.41 115 ALA A CA 1
ATOM 871 C C . ALA A 1 115 ? -10.117 -8.950 -25.118 1.00 46.41 115 ALA A C 1
ATOM 873 O O . ALA A 1 115 ? -10.281 -9.912 -25.870 1.00 46.41 115 ALA A O 1
ATOM 874 N N . GLY A 1 116 ? -10.302 -9.018 -23.795 1.00 43.00 116 GLY A N 1
ATOM 875 C CA . GLY A 1 116 ? -10.725 -10.224 -23.074 1.00 43.00 116 GLY A CA 1
ATOM 876 C C . GLY A 1 116 ? -9.614 -11.004 -22.358 1.00 43.00 116 GLY A C 1
ATOM 877 O O . GLY A 1 116 ? -9.939 -11.831 -21.512 1.00 43.00 116 GLY A O 1
ATOM 878 N N . ASP A 1 117 ? -8.329 -10.730 -22.613 1.00 54.16 117 ASP A N 1
ATOM 879 C CA . ASP A 1 117 ? -7.234 -11.259 -21.784 1.00 54.16 117 ASP A CA 1
ATOM 880 C C . ASP A 1 117 ? -6.890 -10.263 -20.669 1.00 54.16 117 ASP A C 1
ATOM 882 O O . ASP A 1 117 ? -5.954 -9.471 -20.755 1.00 54.16 117 ASP A O 1
ATOM 886 N N . THR A 1 118 ? -7.719 -10.271 -19.626 1.00 51.47 118 THR A N 1
ATOM 887 C CA . THR A 1 118 ? -7.510 -9.496 -18.393 1.00 51.47 118 THR A CA 1
ATOM 888 C C . THR A 1 118 ? -6.805 -10.315 -17.316 1.00 51.47 118 THR A C 1
ATOM 890 O O . THR A 1 118 ? -6.767 -9.906 -16.159 1.00 51.47 118 THR A O 1
ATOM 893 N N . THR A 1 119 ? -6.306 -11.506 -17.659 1.00 56.22 119 THR A N 1
ATOM 894 C CA . THR A 1 119 ? -5.855 -12.481 -16.657 1.00 56.22 119 THR A CA 1
ATOM 895 C C . THR A 1 119 ? -4.505 -12.123 -16.049 1.00 56.22 119 THR A C 1
ATOM 897 O O . THR A 1 119 ? -4.184 -12.590 -14.958 1.00 56.22 119 THR A O 1
ATOM 900 N N . ARG A 1 120 ? -3.725 -11.268 -16.722 1.00 63.16 120 ARG A N 1
ATOM 901 C CA . ARG A 1 120 ? -2.372 -10.911 -16.304 1.00 63.16 120 ARG A CA 1
ATOM 902 C C . ARG A 1 120 ? -2.233 -9.402 -16.096 1.00 63.16 120 ARG A C 1
ATOM 904 O O . ARG A 1 120 ? -2.129 -8.656 -17.060 1.00 63.16 120 ARG A O 1
ATOM 911 N N . TYR A 1 121 ? -2.199 -8.985 -14.828 1.00 70.06 121 TYR A N 1
ATOM 912 C CA . TYR A 1 121 ? -2.074 -7.589 -14.359 1.00 70.06 121 TYR A CA 1
ATOM 913 C C . TYR A 1 121 ? -3.324 -6.717 -14.571 1.00 70.06 121 TYR A C 1
ATOM 915 O O . TYR A 1 121 ? -3.209 -5.649 -15.161 1.00 70.06 121 TYR A O 1
ATOM 923 N N . PRO A 1 122 ? -4.511 -7.109 -14.071 1.00 64.25 122 PRO A N 1
ATOM 924 C CA . PRO A 1 122 ? -5.794 -6.463 -14.389 1.00 64.25 122 PRO A CA 1
ATOM 925 C C . PRO A 1 122 ? -5.837 -4.941 -14.156 1.00 64.25 122 PRO A C 1
ATOM 927 O O . PRO A 1 122 ? -6.573 -4.249 -14.856 1.00 64.25 122 PRO A O 1
ATOM 930 N N . TYR A 1 123 ? -5.019 -4.424 -13.235 1.00 65.06 123 TYR A N 1
ATOM 931 C CA . TYR A 1 123 ? -4.906 -2.997 -12.921 1.00 65.06 123 TYR A CA 1
ATOM 932 C C . TYR A 1 123 ? -3.941 -2.221 -13.833 1.00 65.06 123 TYR A C 1
ATOM 934 O O . TYR A 1 123 ? -4.110 -1.021 -14.005 1.00 65.06 123 TYR A O 1
ATOM 942 N N . PHE A 1 124 ? -2.975 -2.896 -14.465 1.00 62.75 124 PHE A N 1
ATOM 943 C CA . PHE A 1 124 ? -2.012 -2.322 -15.415 1.00 62.75 124 PHE A CA 1
ATOM 944 C C . PHE A 1 124 ? -2.357 -2.724 -16.856 1.00 62.75 124 PHE A C 1
ATOM 946 O O . PHE A 1 124 ? -1.483 -2.995 -17.673 1.00 62.75 124 PHE A O 1
ATOM 953 N N . ILE A 1 125 ? -3.640 -2.837 -17.194 1.00 59.72 125 ILE A N 1
ATOM 954 C CA . ILE A 1 125 ? -4.071 -3.025 -18.582 1.00 59.72 125 ILE A CA 1
ATOM 955 C C . ILE A 1 125 ? -4.894 -1.815 -18.964 1.00 59.72 125 ILE A C 1
ATOM 957 O O . ILE A 1 125 ? -5.911 -1.513 -18.341 1.00 59.72 125 ILE A O 1
ATOM 961 N N . ARG A 1 126 ? -4.515 -1.169 -20.066 1.00 54.09 126 ARG A N 1
ATOM 962 C CA . ARG A 1 126 ? -5.379 -0.173 -20.692 1.00 54.09 126 ARG A CA 1
ATOM 963 C C . ARG A 1 126 ? -6.601 -0.888 -21.280 1.00 54.09 126 ARG A C 1
ATOM 965 O O . ARG A 1 126 ? -6.544 -1.385 -22.405 1.00 54.09 126 ARG A O 1
ATOM 972 N N . ARG A 1 127 ? -7.699 -0.978 -20.517 1.00 47.81 127 ARG A N 1
ATOM 973 C CA . ARG A 1 127 ? -8.988 -1.474 -21.024 1.00 47.81 127 ARG A CA 1
ATOM 974 C C . ARG A 1 127 ? -9.480 -0.517 -22.110 1.00 47.81 127 ARG A C 1
ATOM 976 O O . ARG A 1 127 ? -9.720 0.660 -21.854 1.00 47.81 127 ARG A O 1
ATOM 983 N N . LEU A 1 128 ? -9.643 -1.036 -23.323 1.00 42.47 128 LEU A N 1
ATOM 984 C CA . LEU A 1 128 ? -10.539 -0.440 -24.307 1.00 42.47 128 LEU A CA 1
ATOM 985 C C . LEU A 1 128 ? -11.948 -0.906 -23.922 1.00 42.47 128 LEU A C 1
ATOM 987 O O . LEU A 1 128 ? -12.221 -2.102 -23.996 1.00 42.47 128 LEU A O 1
ATOM 991 N N . SER A 1 129 ? -12.816 -0.012 -23.454 1.00 46.00 129 SER A N 1
ATOM 992 C CA . SER A 1 129 ? -14.244 -0.329 -23.339 1.00 46.00 129 SER A CA 1
ATOM 993 C C . SER A 1 129 ? -14.861 -0.462 -24.736 1.00 46.00 129 SER A C 1
ATOM 995 O O . SER A 1 129 ? -14.376 0.146 -25.693 1.00 46.00 129 SER A O 1
ATOM 997 N N . GLU A 1 130 ? -15.926 -1.260 -24.876 1.00 45.41 130 GLU A N 1
ATOM 998 C CA . GLU A 1 130 ? -16.664 -1.368 -26.147 1.00 45.41 130 GLU A CA 1
ATOM 999 C C . GLU A 1 130 ? -17.369 -0.049 -26.533 1.00 45.41 130 GLU A C 1
ATOM 1001 O O . GLU A 1 130 ? -17.651 0.165 -27.711 1.00 45.41 130 GLU A O 1
ATOM 1006 N N . ASP A 1 131 ? -17.593 0.864 -25.578 1.00 49.06 131 ASP A N 1
ATOM 1007 C CA . ASP A 1 131 ? -18.292 2.147 -25.753 1.00 49.06 131 ASP A CA 1
ATOM 1008 C C . ASP A 1 131 ? -17.526 3.394 -25.254 1.00 49.06 131 ASP A C 1
ATOM 1010 O O . ASP A 1 131 ? -17.981 4.519 -25.460 1.00 49.06 131 ASP A O 1
ATOM 1014 N N . GLY A 1 132 ? -16.338 3.242 -24.663 1.00 49.72 132 GLY A N 1
ATOM 1015 C CA . GLY A 1 132 ? -15.464 4.365 -24.303 1.00 49.72 132 GLY A CA 1
ATOM 1016 C C . GLY A 1 132 ? -15.765 5.068 -22.973 1.00 49.72 132 GLY A C 1
ATOM 1017 O O . GLY A 1 132 ? -15.078 6.044 -22.676 1.00 49.72 132 GLY A O 1
ATOM 1018 N N . THR A 1 133 ? -16.732 4.621 -22.160 1.00 43.12 133 THR A N 1
ATOM 1019 C CA . THR A 1 133 ? -17.127 5.359 -20.940 1.00 43.12 133 THR A CA 1
ATOM 1020 C C . THR A 1 133 ? -16.862 4.595 -19.645 1.00 43.12 133 THR A C 1
ATOM 1022 O O . THR A 1 133 ? -17.416 3.524 -19.426 1.00 43.12 133 THR A O 1
ATOM 1025 N N . TYR A 1 134 ? -16.050 5.181 -18.760 1.00 43.75 134 TYR A N 1
ATOM 1026 C CA . TYR A 1 134 ? -15.981 4.810 -17.345 1.00 43.75 134 TYR A CA 1
ATOM 1027 C C . TYR A 1 134 ? -17.054 5.605 -16.592 1.00 43.75 134 TYR A C 1
ATOM 1029 O O . TYR A 1 134 ? -17.038 6.837 -16.622 1.00 43.75 134 TYR A O 1
ATOM 1037 N N . GLN A 1 135 ? -18.007 4.930 -15.946 1.00 38.75 135 GLN A N 1
ATOM 1038 C CA . GLN A 1 135 ? -18.960 5.607 -15.066 1.00 38.75 135 GLN A CA 1
ATOM 1039 C C . GLN A 1 135 ? -18.286 5.884 -13.718 1.00 38.75 135 GLN A C 1
ATOM 1041 O O . GLN A 1 135 ? -18.200 5.012 -12.866 1.00 38.75 135 GLN A O 1
ATOM 1046 N N . ASN A 1 136 ? -17.789 7.111 -13.553 1.00 38.19 136 ASN A N 1
ATOM 1047 C CA . ASN A 1 136 ? -17.199 7.623 -12.308 1.00 38.19 136 ASN A CA 1
ATOM 1048 C C . ASN A 1 136 ? -18.221 8.335 -11.404 1.00 38.19 136 ASN A C 1
ATOM 1050 O O . ASN A 1 136 ? -17.843 9.033 -10.464 1.00 38.19 136 ASN A O 1
ATOM 1054 N N . GLU A 1 137 ? -19.517 8.202 -11.672 1.00 41.34 137 GLU A N 1
ATOM 1055 C CA . GLU A 1 137 ? -20.531 8.762 -10.787 1.00 41.34 137 GLU A CA 1
ATOM 1056 C C . GLU A 1 137 ? -20.861 7.727 -9.716 1.00 41.34 137 GLU A C 1
ATOM 1058 O O . GLU A 1 137 ? -21.737 6.885 -9.885 1.00 41.34 137 GLU A O 1
ATOM 1063 N N . CYS A 1 138 ? -20.131 7.796 -8.600 1.00 41.84 138 CYS A N 1
ATOM 1064 C CA . CYS A 1 138 ? -20.620 7.227 -7.356 1.00 41.84 138 CYS A CA 1
ATOM 1065 C C . CYS A 1 138 ? -21.942 7.942 -7.060 1.00 41.84 138 CYS A C 1
ATOM 1067 O O . CYS A 1 138 ? -21.955 9.146 -6.773 1.00 41.84 138 CYS A O 1
ATOM 1069 N N . GLU A 1 139 ? -23.057 7.233 -7.222 1.00 45.41 139 GLU A N 1
ATOM 1070 C CA . GLU A 1 139 ? -24.371 7.760 -6.884 1.00 45.41 139 GLU A CA 1
ATOM 1071 C C . GLU A 1 139 ? -24.300 8.204 -5.420 1.00 45.41 139 GLU A C 1
ATOM 1073 O O . GLU A 1 139 ? -23.879 7.439 -4.548 1.00 45.41 139 GLU A O 1
ATOM 1078 N N . LYS A 1 140 ? -24.568 9.490 -5.154 1.00 50.25 140 LYS A N 1
ATOM 1079 C CA . LYS A 1 140 ? -24.433 10.025 -3.795 1.00 50.25 140 LYS A CA 1
ATOM 1080 C C . LYS A 1 140 ? -25.313 9.178 -2.875 1.00 50.25 140 LYS A C 1
ATOM 1082 O O . LYS A 1 140 ? -26.508 9.083 -3.160 1.00 50.25 140 LYS A O 1
ATOM 1087 N N . PRO A 1 141 ? -24.764 8.590 -1.799 1.00 55.59 141 PRO A N 1
ATOM 1088 C CA . PRO A 1 141 ? -25.549 7.714 -0.951 1.00 55.59 141 PRO A CA 1
ATOM 1089 C C . PRO A 1 141 ? -26.735 8.482 -0.366 1.00 55.59 141 PRO A C 1
ATOM 1091 O O . PRO A 1 141 ? -26.626 9.662 -0.015 1.00 55.59 141 PRO A O 1
ATOM 1094 N N . ASP A 1 142 ? -27.877 7.806 -0.259 1.00 61.56 142 ASP A N 1
ATOM 1095 C CA . ASP A 1 142 ? -29.021 8.322 0.482 1.00 61.56 142 ASP A CA 1
ATOM 1096 C C . ASP A 1 142 ? -28.649 8.420 1.970 1.00 61.56 142 ASP A C 1
ATOM 1098 O O . ASP A 1 142 ? -28.568 7.427 2.696 1.00 61.56 142 ASP A O 1
ATOM 1102 N N . TYR A 1 143 ? -28.408 9.647 2.437 1.00 73.06 143 TYR A N 1
ATOM 1103 C CA . TYR A 1 143 ? -28.002 9.919 3.815 1.00 73.06 143 TYR A CA 1
ATOM 1104 C C . TYR A 1 143 ? -29.110 9.667 4.846 1.00 73.06 143 TYR A C 1
ATOM 1106 O O . TYR A 1 143 ? -28.834 9.779 6.040 1.00 73.06 143 TYR A O 1
ATOM 1114 N N . THR A 1 144 ? -30.339 9.327 4.439 1.00 85.56 144 THR A N 1
ATOM 1115 C CA . THR A 1 144 ? -31.461 9.092 5.366 1.00 85.56 144 THR A CA 1
ATOM 1116 C C . THR A 1 144 ? -31.123 8.012 6.397 1.00 85.56 144 THR A C 1
ATOM 1118 O O . THR A 1 144 ? -31.363 8.202 7.588 1.00 85.56 144 THR A O 1
ATOM 1121 N N . PHE A 1 145 ? -30.460 6.928 5.978 1.00 84.31 145 PHE A N 1
ATOM 1122 C CA . PHE A 1 145 ? -30.009 5.871 6.890 1.00 84.31 145 PHE A CA 1
ATOM 1123 C C . PHE A 1 145 ? -29.024 6.391 7.951 1.00 84.31 145 PHE A C 1
ATOM 1125 O O . PHE A 1 145 ? -29.197 6.141 9.146 1.00 84.31 145 PHE A O 1
ATOM 1132 N N . LEU A 1 146 ? -28.011 7.159 7.535 1.00 87.06 146 LEU A N 1
ATOM 1133 C CA . LEU A 1 146 ? -27.018 7.722 8.455 1.00 87.06 146 LEU A CA 1
ATOM 1134 C C . LEU A 1 146 ? -27.624 8.795 9.368 1.00 87.06 146 LEU A C 1
ATOM 1136 O O . LEU A 1 146 ? -27.254 8.884 10.536 1.00 87.06 146 LEU A O 1
ATOM 1140 N N . GLN A 1 147 ? -28.592 9.574 8.884 1.00 88.19 147 GLN A N 1
ATOM 1141 C CA . GLN A 1 147 ? -29.333 10.546 9.695 1.00 88.19 147 GLN A CA 1
ATOM 1142 C C . GLN A 1 147 ? -30.200 9.862 10.766 1.00 88.19 147 GLN A C 1
ATOM 1144 O O . GLN A 1 147 ? -30.251 10.320 11.915 1.00 88.19 147 GLN A O 1
ATOM 1149 N N . ASP A 1 148 ? -30.835 8.738 10.428 1.00 90.88 148 ASP A N 1
ATOM 1150 C CA . ASP A 1 148 ? -31.591 7.926 11.383 1.00 90.88 148 ASP A CA 1
ATOM 1151 C C . ASP A 1 148 ? -30.678 7.347 12.469 1.00 90.88 148 ASP A C 1
ATOM 1153 O O . ASP A 1 148 ? -31.025 7.365 13.657 1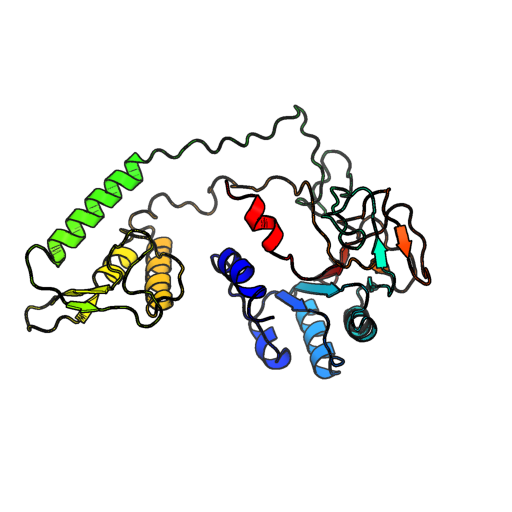.00 90.88 148 ASP A O 1
ATOM 1157 N N . TRP A 1 149 ? -29.492 6.865 12.090 1.00 93.56 149 TRP A N 1
ATOM 1158 C CA . TRP A 1 149 ? -28.502 6.364 13.042 1.00 93.56 149 TRP A CA 1
ATOM 1159 C C . TRP A 1 149 ? -27.867 7.463 13.886 1.00 93.56 149 TRP A C 1
ATOM 1161 O O . TRP A 1 149 ? -27.738 7.270 15.094 1.00 93.56 149 TRP A O 1
ATOM 1171 N N . ALA A 1 150 ? -27.612 8.646 13.327 1.00 91.38 150 ALA A N 1
ATOM 1172 C CA . ALA A 1 150 ? -27.203 9.818 14.100 1.00 91.38 150 ALA A CA 1
ATOM 1173 C C . ALA A 1 150 ? -28.257 10.182 15.163 1.00 91.38 150 ALA A C 1
ATOM 1175 O O . ALA A 1 150 ? -27.927 10.416 16.326 1.00 91.38 150 ALA A O 1
ATOM 1176 N N . SER A 1 151 ? -29.545 10.125 14.806 1.00 95.56 151 SER A N 1
ATOM 1177 C CA . SER A 1 151 ? -30.645 10.359 15.752 1.00 95.56 151 SER A CA 1
ATOM 1178 C C . SER A 1 151 ? -30.720 9.285 16.848 1.00 95.56 151 SER A C 1
ATOM 1180 O O . SER A 1 151 ? -31.094 9.572 17.988 1.00 95.56 151 SER A O 1
ATOM 1182 N N . LYS A 1 152 ? -30.379 8.027 16.536 1.00 96.56 152 LYS A N 1
ATOM 1183 C CA . LYS A 1 152 ? -30.282 6.954 17.540 1.00 96.56 152 LYS A CA 1
ATOM 1184 C C . LYS A 1 152 ? -29.065 7.140 18.451 1.00 96.56 152 LYS A C 1
ATOM 1186 O O . LYS A 1 152 ? -29.224 6.986 19.660 1.00 96.56 152 LYS A O 1
ATOM 1191 N N . ALA A 1 153 ? -27.916 7.530 17.899 1.00 96.69 153 ALA A N 1
ATOM 1192 C CA . ALA A 1 153 ? -26.699 7.841 18.644 1.00 96.69 153 ALA A CA 1
ATOM 1193 C C . ALA A 1 153 ? -26.941 8.972 19.654 1.00 96.69 153 ALA A C 1
ATOM 1195 O O . ALA A 1 153 ? -26.601 8.842 20.829 1.00 96.69 153 ALA A O 1
ATOM 1196 N N . GLU A 1 154 ? -27.625 10.042 19.230 1.00 95.44 154 GLU A N 1
ATOM 1197 C CA . GLU A 1 154 ? -28.014 11.139 20.120 1.00 95.44 154 GLU A CA 1
ATOM 1198 C C . GLU A 1 154 ? -28.895 10.640 21.273 1.00 95.44 154 GLU A C 1
ATOM 1200 O O . GLU A 1 154 ? -28.639 10.958 22.435 1.00 95.44 154 GLU A O 1
ATOM 1205 N N . ARG A 1 155 ? -29.924 9.833 20.978 1.00 96.75 155 ARG A N 1
ATOM 1206 C CA . ARG A 1 155 ? -30.793 9.262 22.020 1.00 96.75 155 ARG A CA 1
ATOM 1207 C C . ARG A 1 155 ? -30.024 8.363 22.983 1.00 96.75 155 ARG A C 1
ATOM 1209 O O . ARG A 1 155 ? -30.277 8.442 24.182 1.00 96.75 155 ARG A O 1
ATOM 1216 N N . TYR A 1 156 ? -29.108 7.539 22.476 1.00 95.88 156 TYR A N 1
ATOM 1217 C CA . TYR A 1 156 ? -28.268 6.672 23.298 1.00 95.88 156 TYR A CA 1
ATOM 1218 C C . TYR A 1 156 ? -27.411 7.500 24.257 1.00 95.88 156 TYR A C 1
ATOM 1220 O O . TYR A 1 156 ? -27.470 7.299 25.469 1.00 95.88 156 TYR A O 1
ATOM 1228 N N . LEU A 1 157 ? -26.701 8.502 23.732 1.00 94.88 157 LEU A N 1
ATOM 1229 C CA . LEU A 1 157 ? -25.874 9.394 24.538 1.00 94.88 157 LEU A CA 1
ATOM 1230 C C . LEU A 1 157 ? -26.713 10.123 25.597 1.00 94.88 157 LEU A C 1
ATOM 1232 O O . LEU A 1 157 ? -26.366 10.100 26.775 1.00 94.88 157 LEU A O 1
ATOM 1236 N N . ARG A 1 158 ? -27.862 10.701 25.221 1.00 94.31 158 ARG A N 1
ATOM 1237 C CA . ARG A 1 158 ? -28.768 11.372 26.172 1.00 94.31 158 ARG A CA 1
ATOM 1238 C C . ARG A 1 158 ? -29.300 10.436 27.255 1.00 94.31 158 ARG A C 1
ATOM 1240 O O . ARG A 1 158 ? -29.475 10.884 28.380 1.00 94.31 158 ARG A O 1
ATOM 1247 N N . ALA A 1 159 ? -29.557 9.170 26.937 1.00 93.50 159 ALA A N 1
ATOM 1248 C CA . ALA A 1 159 ? -30.005 8.190 27.921 1.00 93.50 159 ALA A CA 1
ATOM 1249 C C . ALA A 1 159 ? -28.894 7.797 28.907 1.00 93.50 159 ALA A C 1
ATOM 1251 O O . ALA A 1 159 ? -29.197 7.527 30.066 1.00 93.50 159 ALA A O 1
ATOM 1252 N N . LYS A 1 160 ? -27.632 7.771 28.457 1.00 92.38 160 LYS A N 1
ATOM 1253 C CA . LYS A 1 160 ? -26.476 7.432 29.298 1.00 92.38 160 LYS A CA 1
ATOM 1254 C C . LYS A 1 160 ? -26.009 8.587 30.171 1.00 92.38 160 LYS A C 1
ATOM 1256 O O . LYS A 1 160 ? -25.812 8.388 31.362 1.00 92.38 160 LYS A O 1
ATOM 1261 N N . VAL A 1 161 ? -25.840 9.776 29.592 1.00 92.19 161 VAL A N 1
ATOM 1262 C CA . VAL A 1 161 ? -25.213 10.905 30.302 1.00 92.19 161 VAL A CA 1
ATOM 1263 C C . VAL A 1 161 ? -26.163 12.061 30.594 1.00 92.19 161 VAL A C 1
ATOM 1265 O O . VAL A 1 161 ? -25.947 12.771 31.568 1.00 92.19 161 VAL A O 1
ATOM 1268 N N . GLY A 1 162 ? -27.238 12.227 29.814 1.00 83.94 162 GLY A N 1
ATOM 1269 C CA . GLY A 1 162 ? -28.295 13.220 30.048 1.00 83.94 162 GLY A CA 1
ATOM 1270 C C . GLY A 1 162 ? -27.794 14.603 30.483 1.00 83.94 162 GLY A C 1
ATOM 1271 O O . GLY A 1 162 ? -26.840 15.132 29.919 1.00 83.94 162 GLY A O 1
ATOM 1272 N N . ASP A 1 163 ? -28.444 15.161 31.507 1.00 87.56 163 ASP A N 1
ATOM 1273 C CA . ASP A 1 163 ? -27.988 16.355 32.242 1.00 87.56 163 ASP A CA 1
ATOM 1274 C C . ASP A 1 163 ? -27.122 15.982 33.471 1.00 87.56 163 ASP A C 1
ATOM 1276 O O . ASP A 1 163 ? -26.982 16.762 34.416 1.00 87.56 163 ASP A O 1
ATOM 1280 N N . GLY A 1 164 ? -26.601 14.752 33.502 1.00 87.69 164 GLY A N 1
ATOM 1281 C CA . GLY A 1 164 ? -25.770 14.222 34.575 1.00 87.69 164 GLY A CA 1
ATOM 1282 C C . GLY A 1 164 ? -24.349 14.783 34.560 1.00 87.69 164 GLY A C 1
ATOM 1283 O O . GLY A 1 164 ? -23.921 15.480 33.638 1.00 87.69 164 GLY A O 1
ATOM 1284 N N . GLN A 1 165 ? -23.596 14.474 35.614 1.00 94.44 165 GLN A N 1
ATOM 1285 C CA . GLN A 1 165 ? -22.168 14.768 35.643 1.00 94.44 165 GLN A CA 1
ATOM 1286 C C . GLN A 1 165 ? -21.410 13.773 34.762 1.00 94.44 165 GLN A C 1
ATOM 1288 O O . GLN A 1 165 ? -21.795 12.615 34.621 1.00 94.44 165 GLN A O 1
ATOM 1293 N N . VAL A 1 166 ? -20.320 14.242 34.163 1.00 96.81 166 VAL A N 1
ATOM 1294 C CA . VAL A 1 166 ? -19.404 13.421 33.372 1.00 96.81 166 VAL A CA 1
ATOM 1295 C C . VAL A 1 166 ? -17.970 13.832 33.666 1.00 96.81 166 VAL A C 1
ATOM 1297 O O . VAL A 1 166 ? -17.694 14.979 34.030 1.00 96.81 166 VAL A O 1
ATOM 1300 N N . LYS A 1 167 ? -17.040 12.910 33.439 1.00 97.69 167 LYS A N 1
ATOM 1301 C CA . LYS A 1 167 ? -15.607 13.183 33.419 1.00 97.69 167 LYS A CA 1
ATOM 1302 C C . LYS A 1 167 ? -15.140 13.279 31.970 1.00 97.69 167 LYS A C 1
ATOM 1304 O O . LYS A 1 167 ? -15.195 12.299 31.233 1.00 97.69 167 LYS A O 1
ATOM 1309 N N . LEU A 1 168 ? -14.641 14.451 31.586 1.00 97.00 168 LEU A N 1
ATOM 1310 C CA . LEU A 1 168 ? -13.916 14.638 30.331 1.00 97.00 168 LEU A CA 1
ATOM 1311 C C . LEU A 1 168 ? -12.437 14.304 30.551 1.00 97.00 168 LEU A C 1
ATOM 1313 O O . LEU A 1 168 ? -11.783 14.911 31.399 1.00 97.00 168 LEU A O 1
ATOM 1317 N N . GLN A 1 169 ? -11.906 13.361 29.780 1.00 97.88 169 GLN A N 1
ATOM 1318 C CA . GLN A 1 169 ? -10.488 13.017 29.769 1.00 97.88 169 GLN A CA 1
ATOM 1319 C C . GLN A 1 169 ? -9.861 13.446 28.443 1.00 97.88 169 GLN A C 1
ATOM 1321 O O . GLN A 1 169 ? -10.278 12.988 27.384 1.00 97.88 169 GLN A O 1
ATOM 1326 N N . LEU A 1 170 ? -8.840 14.301 28.511 1.00 97.44 170 LEU A N 1
ATOM 1327 C CA . LEU A 1 170 ? -8.038 14.670 27.346 1.00 97.44 170 LEU A CA 1
ATOM 1328 C C . LEU A 1 170 ? -7.121 13.510 26.955 1.00 97.44 170 LEU A C 1
ATOM 1330 O O . LEU A 1 170 ? -6.621 12.788 27.824 1.00 97.44 170 LEU A O 1
ATOM 1334 N N . ASP A 1 171 ? -6.897 13.349 25.658 1.00 92.81 171 ASP A N 1
ATOM 1335 C CA . ASP A 1 171 ? -5.960 12.360 25.147 1.00 92.81 171 ASP A CA 1
ATOM 1336 C C . ASP A 1 171 ? -4.517 12.902 25.206 1.00 92.81 171 ASP A C 1
ATOM 1338 O O . ASP A 1 171 ? -4.295 14.059 24.849 1.00 92.81 171 ASP A O 1
ATOM 1342 N N . PRO A 1 172 ? -3.529 12.121 25.679 1.00 92.19 172 PRO A N 1
ATOM 1343 C CA . PRO A 1 172 ? -2.137 12.568 25.752 1.00 92.19 172 PRO A CA 1
ATOM 1344 C C . PRO A 1 172 ? -1.439 12.676 24.387 1.00 92.19 172 PRO A C 1
ATOM 1346 O O . PRO A 1 172 ? -0.414 13.352 24.302 1.00 92.19 172 PRO A O 1
ATOM 1349 N N . ASN A 1 173 ? -1.957 12.009 23.356 1.00 89.94 173 ASN A N 1
ATOM 1350 C CA . ASN A 1 173 ? -1.380 11.966 22.015 1.00 89.94 173 ASN A CA 1
ATOM 1351 C C . ASN A 1 173 ? -2.019 12.995 21.070 1.00 89.94 173 ASN A C 1
ATOM 1353 O O . ASN A 1 173 ? -1.471 13.248 20.001 1.00 89.94 173 ASN A O 1
ATOM 1357 N N . GLU A 1 174 ? -3.146 13.600 21.456 1.00 84.75 174 GLU A N 1
ATOM 1358 C CA . GLU A 1 174 ? -3.886 14.549 20.623 1.00 84.75 174 GLU A CA 1
ATOM 1359 C C . GLU A 1 174 ? -3.808 15.984 21.150 1.00 84.75 174 GLU A C 1
ATOM 1361 O O . GLU A 1 174 ? -3.587 16.258 22.333 1.00 84.75 174 GLU A O 1
ATOM 1366 N N . SER A 1 175 ? -4.042 16.937 20.249 1.00 88.38 175 SER A N 1
ATOM 1367 C CA . SER A 1 175 ? -4.237 18.330 20.649 1.00 88.38 175 SER A CA 1
ATOM 1368 C C . SER A 1 175 ? -5.536 18.488 21.443 1.00 88.38 175 SER A C 1
ATOM 1370 O O . SER A 1 175 ? -6.549 17.868 21.143 1.00 88.38 175 SER A O 1
ATOM 1372 N N . VAL A 1 176 ? -5.540 19.386 22.435 1.00 92.81 176 VAL A N 1
ATOM 1373 C CA . VAL A 1 176 ? -6.750 19.680 23.232 1.00 92.81 176 VAL A CA 1
ATOM 1374 C C . VAL A 1 176 ? -7.889 20.216 22.362 1.00 92.81 176 VAL A C 1
ATOM 1376 O O . VAL A 1 176 ? -9.057 19.995 22.672 1.00 92.81 176 VAL A O 1
ATOM 1379 N N . TYR A 1 177 ? -7.545 20.930 21.291 1.00 90.50 177 TYR A N 1
ATOM 1380 C CA . TYR A 1 177 ? -8.490 21.506 20.348 1.00 90.50 177 TYR A CA 1
ATOM 1381 C C . TYR A 1 177 ? -8.180 21.043 18.933 1.00 90.50 177 TYR A C 1
ATOM 1383 O O . TYR A 1 177 ? -7.011 20.911 18.570 1.00 90.50 177 TYR A O 1
ATOM 1391 N N . ASP A 1 178 ? -9.221 20.874 18.127 1.00 82.62 178 ASP A N 1
ATOM 1392 C CA . ASP A 1 178 ? -9.069 20.682 16.688 1.00 82.62 178 ASP A CA 1
ATOM 1393 C C . ASP A 1 178 ? -8.929 22.012 15.921 1.00 82.62 178 ASP A C 1
ATOM 1395 O O . ASP A 1 178 ? -8.986 23.106 16.492 1.00 82.62 178 ASP A O 1
ATOM 1399 N N . GLY A 1 179 ? -8.791 21.924 14.593 1.00 77.62 179 GLY A N 1
ATOM 1400 C CA . GLY A 1 179 ? -8.679 23.088 13.704 1.00 77.62 179 GLY A CA 1
ATOM 1401 C C . GLY A 1 179 ? -9.906 24.015 13.680 1.00 77.62 179 GLY A C 1
ATOM 1402 O O . GLY A 1 179 ? -9.817 25.125 13.158 1.00 77.62 179 GLY A O 1
ATOM 1403 N N . LEU A 1 180 ? -11.037 23.594 14.259 1.00 86.56 180 LEU A N 1
ATOM 1404 C CA . LEU A 1 180 ? -12.264 24.385 14.401 1.00 86.56 180 LEU A CA 1
ATOM 1405 C C . LEU A 1 180 ? -12.455 24.926 15.830 1.00 86.56 180 LEU A C 1
ATOM 1407 O O . LEU A 1 180 ? -13.455 25.591 16.105 1.00 86.56 180 LEU A O 1
ATOM 1411 N N . GLY A 1 181 ? -11.513 24.666 16.742 1.00 89.06 181 GLY A N 1
ATOM 1412 C CA . GLY A 1 181 ? -11.572 25.099 18.137 1.00 89.06 181 GLY A CA 1
ATOM 1413 C C . GLY A 1 181 ? -12.493 24.256 19.026 1.00 89.06 181 GLY A C 1
ATOM 1414 O O . GLY A 1 181 ? -12.880 24.717 20.102 1.00 89.06 181 GLY A O 1
ATOM 1415 N N . ARG A 1 182 ? -12.866 23.040 18.610 1.00 92.31 182 ARG A N 1
ATOM 1416 C CA . ARG A 1 182 ? -13.648 22.097 19.428 1.00 92.31 182 ARG A CA 1
ATOM 1417 C C . ARG A 1 182 ? -12.722 21.340 20.370 1.00 92.31 182 ARG A C 1
ATOM 1419 O O . ARG A 1 182 ? -11.645 20.928 19.958 1.00 92.31 182 ARG A O 1
ATOM 1426 N N . VAL A 1 183 ? -13.151 21.142 21.617 1.00 95.12 183 VAL A N 1
ATOM 1427 C CA . VAL A 1 183 ? -12.387 20.357 22.598 1.00 95.12 183 VAL A CA 1
ATOM 1428 C C . VAL A 1 183 ? -12.452 18.874 22.234 1.00 95.12 183 VAL A C 1
ATOM 1430 O O . VAL A 1 183 ? -13.546 18.340 22.048 1.00 95.12 183 VAL A O 1
ATOM 1433 N N . LEU A 1 184 ? -11.295 18.218 22.179 1.00 93.44 184 LEU A N 1
ATOM 1434 C CA . LEU A 1 184 ? -11.164 16.783 21.939 1.00 93.44 184 LEU A CA 1
ATOM 1435 C C . LEU A 1 184 ? -10.964 16.039 23.263 1.00 93.44 184 LEU A C 1
ATOM 1437 O O . LEU A 1 184 ? -10.164 16.441 24.108 1.00 93.44 184 LEU A O 1
ATOM 1441 N N . GLY A 1 185 ? -11.698 14.946 23.456 1.00 94.75 185 GLY A N 1
ATOM 1442 C CA . GLY A 1 185 ? -11.548 14.109 24.639 1.00 94.75 185 GLY A CA 1
ATOM 1443 C C . GLY A 1 185 ? -12.594 13.008 24.746 1.00 94.75 185 GLY A C 1
ATOM 1444 O O . GLY A 1 185 ? -13.570 12.955 23.997 1.00 94.75 185 GLY A O 1
ATOM 1445 N N . TYR A 1 186 ? -12.375 12.135 25.719 1.00 96.94 186 TYR A N 1
ATOM 1446 C CA . TYR A 1 186 ? -13.246 11.018 26.051 1.00 96.94 186 TYR A CA 1
ATOM 1447 C C . TYR A 1 186 ? -14.196 11.396 27.174 1.00 96.94 186 TYR A C 1
ATOM 1449 O O . TYR A 1 186 ? -13.790 12.001 28.170 1.00 96.94 186 TYR A O 1
ATOM 1457 N N . ILE A 1 187 ? -15.449 10.994 27.037 1.00 97.06 187 ILE A N 1
ATOM 1458 C CA . ILE A 1 187 ? -16.483 11.217 28.033 1.00 97.06 187 ILE A CA 1
ATOM 1459 C C . ILE A 1 187 ? -16.675 9.925 28.820 1.00 97.06 187 ILE A C 1
ATOM 1461 O O . ILE A 1 187 ? -16.956 8.860 28.265 1.00 97.06 187 ILE A O 1
ATOM 1465 N N . TYR A 1 188 ? -16.542 10.049 30.133 1.00 97.94 188 TYR A N 1
ATOM 1466 C CA . TYR A 1 188 ? -16.800 8.988 31.086 1.00 97.94 188 TYR A CA 1
ATOM 1467 C C . TYR A 1 188 ? -17.982 9.353 31.981 1.00 97.94 188 TYR A C 1
ATOM 1469 O O . TYR A 1 188 ? -18.100 10.504 32.409 1.00 97.94 188 TYR A O 1
ATOM 1477 N N . TYR A 1 189 ? -18.830 8.379 32.286 1.00 97.19 189 TYR A N 1
ATOM 1478 C CA . TYR A 1 189 ? -19.984 8.539 33.167 1.00 97.19 189 TYR A CA 1
ATOM 1479 C C . TYR A 1 189 ? -19.977 7.487 34.278 1.00 97.19 189 TYR A C 1
ATOM 1481 O O . TYR A 1 189 ? -19.272 6.482 34.181 1.00 97.19 189 TYR A O 1
ATOM 1489 N N . ASP A 1 190 ? -20.725 7.772 35.337 1.00 96.19 190 ASP A N 1
ATOM 1490 C CA . ASP A 1 190 ? -21.015 6.843 36.426 1.00 96.19 190 ASP A CA 1
ATOM 1491 C C . ASP A 1 190 ? -22.214 5.977 36.009 1.00 96.19 190 ASP A C 1
ATOM 1493 O O . ASP A 1 190 ? -23.319 6.490 35.804 1.00 96.19 190 ASP A O 1
ATOM 1497 N N . SER A 1 191 ? -21.976 4.684 35.781 1.00 94.00 191 SER A N 1
ATOM 1498 C CA . SER A 1 191 ? -22.993 3.775 35.243 1.00 94.00 191 SER A CA 1
ATOM 1499 C C . SER A 1 191 ? -23.785 3.023 36.314 1.00 94.00 191 SER A C 1
ATOM 1501 O O . SER A 1 191 ? -24.877 2.534 36.004 1.00 94.00 191 SER A O 1
ATOM 1503 N N . ASP A 1 192 ? -23.294 2.953 37.554 1.00 93.81 192 ASP A N 1
ATOM 1504 C CA . ASP A 1 192 ? -23.913 2.204 38.655 1.00 93.81 192 ASP A CA 1
ATOM 1505 C C . ASP A 1 192 ? -24.332 3.076 39.857 1.00 93.81 192 ASP A C 1
ATOM 1507 O O . ASP A 1 192 ? -25.072 2.608 40.731 1.00 93.81 192 ASP A O 1
ATOM 1511 N N . GLY A 1 193 ? -23.989 4.365 39.836 1.00 92.00 193 GLY A N 1
ATOM 1512 C CA . GLY A 1 193 ? -24.380 5.367 40.820 1.00 92.00 193 GLY A CA 1
ATOM 1513 C C . GLY A 1 193 ? -23.448 5.442 42.031 1.00 92.00 193 GLY A C 1
ATOM 1514 O O . GLY A 1 193 ? -23.906 5.861 43.101 1.00 92.00 193 GLY A O 1
ATOM 1515 N N . ASP A 1 194 ? -22.198 4.989 41.909 1.00 95.56 194 ASP A N 1
ATOM 1516 C CA . ASP A 1 194 ? -21.213 4.944 42.995 1.00 95.56 194 ASP A CA 1
ATOM 1517 C C . ASP A 1 194 ? -20.277 6.176 43.073 1.00 95.56 194 ASP A C 1
ATOM 1519 O O . ASP A 1 194 ? -19.411 6.233 43.952 1.00 95.56 194 ASP A O 1
ATOM 1523 N N . ASP A 1 195 ? -20.508 7.191 42.227 1.00 94.19 195 ASP A N 1
ATOM 1524 C CA . ASP A 1 195 ? -19.684 8.399 42.038 1.00 94.19 195 ASP A CA 1
ATOM 1525 C C . ASP A 1 195 ? -18.293 8.120 41.419 1.00 94.19 195 ASP A C 1
ATOM 1527 O O . ASP A 1 195 ? -17.364 8.931 41.530 1.00 94.19 195 ASP A O 1
ATOM 1531 N N . VAL A 1 196 ? -18.135 6.989 40.718 1.00 96.31 196 VAL A N 1
ATOM 1532 C CA . VAL A 1 196 ? -16.950 6.638 39.923 1.00 96.31 196 VAL A CA 1
ATOM 1533 C C . VAL A 1 196 ? -17.256 6.735 38.425 1.00 96.31 196 VAL A C 1
ATOM 1535 O O . VAL A 1 196 ? -17.998 5.968 37.829 1.00 96.31 196 VAL A O 1
ATOM 1538 N N . TYR A 1 197 ? -16.604 7.691 37.761 1.00 97.12 197 TYR A N 1
ATOM 1539 C CA . TYR A 1 197 ? -16.794 7.961 36.331 1.00 97.12 197 TYR A CA 1
ATOM 1540 C C . TYR A 1 197 ? -15.808 7.145 35.489 1.00 97.12 197 TYR A C 1
ATOM 1542 O O . TYR A 1 197 ? -14.793 7.686 35.031 1.00 97.12 197 TYR A O 1
ATOM 1550 N N . ASP A 1 198 ? -16.041 5.850 35.313 1.00 96.56 198 ASP A N 1
ATOM 1551 C CA . ASP A 1 198 ? -15.131 4.928 34.613 1.00 96.56 198 ASP A CA 1
ATOM 1552 C C . ASP A 1 198 ? -15.718 4.282 33.345 1.00 96.56 198 ASP A C 1
ATOM 1554 O O . ASP A 1 198 ? -14.971 3.712 32.544 1.00 96.56 198 ASP A O 1
ATOM 1558 N N . SER A 1 199 ? -17.010 4.484 33.081 1.00 97.25 199 SER A N 1
ATOM 1559 C CA . SER A 1 199 ? -17.689 3.948 31.902 1.00 97.25 199 SER A CA 1
ATOM 1560 C C . SER A 1 199 ? -17.517 4.887 30.706 1.00 97.25 199 SER A C 1
ATOM 1562 O O . SER A 1 199 ? -17.944 6.038 30.747 1.00 97.25 199 SER A O 1
ATOM 1564 N N . ASN A 1 200 ? -16.851 4.427 29.642 1.00 97.69 200 ASN A N 1
ATOM 1565 C CA . ASN A 1 200 ? -16.504 5.247 28.474 1.00 97.69 200 ASN A CA 1
ATOM 1566 C C . ASN A 1 200 ? -17.632 5.241 27.428 1.00 97.69 200 ASN A C 1
ATOM 1568 O O . ASN A 1 200 ? -17.789 4.271 26.684 1.00 97.69 200 ASN A O 1
ATOM 1572 N N . VAL A 1 201 ? -18.376 6.346 27.312 1.00 97.25 201 VAL A N 1
ATOM 1573 C CA . VAL A 1 201 ? -19.516 6.416 26.383 1.00 97.25 201 VAL A CA 1
ATOM 1574 C C . VAL A 1 201 ? -19.086 6.492 24.913 1.00 97.25 201 VAL A C 1
ATOM 1576 O O . VAL A 1 201 ? -19.834 6.049 24.047 1.00 97.25 201 VAL A O 1
ATOM 1579 N N . ASN A 1 202 ? -17.879 6.990 24.606 1.00 97.19 202 ASN A N 1
ATOM 1580 C CA . ASN A 1 202 ? -17.349 6.976 23.237 1.00 97.19 202 ASN A CA 1
ATOM 1581 C C . ASN A 1 202 ? -17.152 5.535 22.750 1.00 97.19 202 ASN A C 1
ATOM 1583 O O . ASN A 1 202 ? -17.625 5.193 21.669 1.00 97.19 202 ASN A O 1
ATOM 1587 N N . ARG A 1 203 ? -16.520 4.678 23.569 1.00 97.62 203 ARG A N 1
ATOM 1588 C CA . ARG A 1 203 ? -16.339 3.256 23.238 1.00 97.62 203 ARG A CA 1
ATOM 1589 C C . ARG A 1 203 ? -17.680 2.542 23.117 1.00 97.62 203 ARG A C 1
ATOM 1591 O O . ARG A 1 203 ? -17.852 1.735 22.217 1.00 97.62 203 ARG A O 1
ATOM 1598 N N . GLU A 1 204 ? -18.635 2.841 23.999 1.00 97.81 204 GLU A N 1
ATOM 1599 C CA . GLU A 1 204 ? -19.979 2.261 23.908 1.00 97.81 204 GLU A CA 1
ATOM 1600 C C . GLU A 1 204 ? -20.706 2.662 22.620 1.00 97.81 20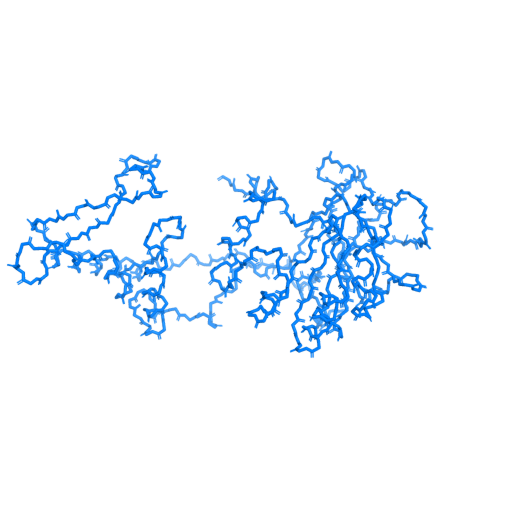4 GLU A C 1
ATOM 1602 O O . GLU A 1 204 ? -21.372 1.823 22.019 1.00 97.81 204 GLU A O 1
ATOM 1607 N N . LEU A 1 205 ? -20.592 3.919 22.178 1.00 98.00 205 LEU A N 1
ATOM 1608 C CA . LEU A 1 205 ? -21.179 4.357 20.910 1.00 98.00 205 LEU A CA 1
ATOM 1609 C C . LEU A 1 205 ? -20.605 3.562 19.731 1.00 98.00 205 LEU A C 1
ATOM 1611 O O . LEU A 1 205 ? -21.372 3.142 18.870 1.00 98.00 205 LEU A O 1
ATOM 1615 N N . VAL A 1 206 ? -19.293 3.315 19.723 1.00 97.94 206 VAL A N 1
ATOM 1616 C CA . VAL A 1 206 ? -18.637 2.487 18.699 1.00 97.94 206 VAL A CA 1
ATOM 1617 C C . VAL A 1 206 ? -19.094 1.028 18.789 1.00 97.94 206 VAL A C 1
ATOM 1619 O O . VAL A 1 206 ? -19.598 0.491 17.809 1.00 97.94 206 VAL A O 1
ATOM 1622 N N . ALA A 1 207 ? -19.039 0.429 19.981 1.00 97.25 207 ALA A N 1
ATOM 1623 C CA . ALA A 1 207 ? -19.396 -0.974 20.214 1.00 97.25 207 ALA A CA 1
ATOM 1624 C C . ALA A 1 207 ? -20.849 -1.319 19.847 1.00 97.25 207 ALA A C 1
ATOM 1626 O O . ALA A 1 207 ? -21.150 -2.464 19.545 1.00 97.25 207 ALA A O 1
ATOM 1627 N N . ASN A 1 208 ? -21.762 -0.342 19.897 1.00 96.50 208 ASN A N 1
ATOM 1628 C CA . ASN A 1 208 ? -23.165 -0.526 19.509 1.00 96.50 208 ASN A CA 1
ATOM 1629 C C . ASN A 1 208 ? -23.451 -0.092 18.052 1.00 96.50 208 ASN A C 1
ATOM 1631 O O . ASN A 1 208 ? -24.613 0.045 17.658 1.00 96.50 208 ASN A O 1
ATOM 1635 N N . GLY A 1 209 ? -22.412 0.217 17.268 1.00 96.44 209 GLY A N 1
ATOM 1636 C CA . GLY A 1 209 ? -22.520 0.670 15.879 1.00 96.44 209 GLY A CA 1
ATOM 1637 C C . GLY A 1 209 ? -23.188 2.043 15.707 1.00 96.44 209 GLY A C 1
ATOM 1638 O O . GLY A 1 209 ? -23.743 2.339 14.650 1.00 96.44 209 GLY A O 1
ATOM 1639 N N . TYR A 1 210 ? -23.190 2.900 16.731 1.00 96.88 210 TYR A N 1
ATOM 1640 C CA . TYR A 1 210 ? -23.693 4.279 16.625 1.00 96.88 210 TYR A CA 1
ATOM 1641 C C . TYR A 1 210 ? -22.657 5.255 16.056 1.00 96.88 210 TYR A C 1
ATOM 1643 O O . TYR A 1 210 ? -23.022 6.353 15.635 1.00 96.88 210 TYR A O 1
ATOM 1651 N N . ALA A 1 211 ? -21.380 4.881 16.078 1.00 95.12 211 ALA A N 1
ATOM 1652 C CA . ALA A 1 211 ? -20.265 5.669 15.577 1.00 95.12 211 ALA A CA 1
ATOM 1653 C C . ALA A 1 211 ? -19.195 4.749 14.979 1.00 95.12 211 ALA A C 1
ATOM 1655 O O . ALA A 1 211 ? -19.098 3.587 15.365 1.00 95.12 211 ALA A O 1
ATOM 1656 N N . ARG A 1 212 ? -18.382 5.303 14.078 1.00 94.06 212 ARG A N 1
ATOM 1657 C CA . ARG A 1 212 ? -17.137 4.686 13.607 1.00 94.06 212 ARG A CA 1
ATOM 1658 C C . ARG A 1 212 ? -15.937 5.339 14.285 1.00 94.06 212 ARG A C 1
ATOM 1660 O O . ARG A 1 212 ? -16.034 6.497 14.711 1.00 94.06 212 ARG A O 1
ATOM 1667 N N . VAL A 1 213 ? -14.822 4.633 14.343 1.00 90.69 213 VAL A N 1
ATOM 1668 C CA . VAL A 1 213 ? -13.544 5.169 14.796 1.00 90.69 213 VAL A CA 1
ATOM 1669 C C . VAL A 1 213 ? -13.003 6.124 13.743 1.00 90.69 213 VAL A C 1
ATOM 1671 O O . VAL A 1 213 ? -13.142 5.935 12.534 1.00 90.69 213 VAL A O 1
ATOM 1674 N N . TYR A 1 214 ? -12.449 7.227 14.228 1.00 82.25 214 TYR A N 1
ATOM 1675 C CA . TYR A 1 214 ? -11.641 8.104 13.407 1.00 82.25 214 TYR A CA 1
ATOM 1676 C C . TYR A 1 214 ? -10.195 7.676 13.612 1.00 82.25 214 TYR A C 1
ATOM 1678 O O . TYR A 1 214 ? -9.711 7.745 14.741 1.00 82.25 214 TYR A O 1
ATOM 1686 N N . ASP A 1 215 ? -9.553 7.207 12.546 1.00 73.81 215 ASP A N 1
ATOM 1687 C CA . ASP A 1 215 ? -8.188 6.701 12.630 1.00 73.81 215 ASP A CA 1
ATOM 1688 C C . ASP A 1 215 ? -7.222 7.876 12.850 1.00 73.81 215 ASP A C 1
ATOM 1690 O O . ASP A 1 215 ? -7.067 8.768 12.011 1.00 73.81 215 ASP A O 1
ATOM 1694 N N . SER A 1 216 ? -6.676 7.947 14.062 1.00 77.75 216 SER A N 1
ATOM 1695 C CA . SER A 1 216 ? -5.689 8.933 14.494 1.00 77.75 216 SER A CA 1
ATOM 1696 C C . SER A 1 216 ? -4.822 8.335 15.599 1.00 77.75 216 SER A C 1
ATOM 1698 O O . SER A 1 216 ? -5.133 7.289 16.169 1.00 77.75 216 SER A O 1
ATOM 1700 N N . GLY A 1 217 ? -3.740 9.023 15.968 1.00 74.12 217 GLY A N 1
ATOM 1701 C CA . GLY A 1 217 ? -2.793 8.555 16.987 1.00 74.12 217 GLY A CA 1
ATOM 1702 C C . GLY A 1 217 ? -3.324 8.531 18.429 1.00 74.12 217 GLY A C 1
ATOM 1703 O O . GLY A 1 217 ? -2.524 8.444 19.366 1.00 74.12 217 GLY A O 1
ATOM 1704 N N . HIS A 1 218 ? -4.635 8.640 18.646 1.00 86.75 218 HIS A N 1
ATOM 1705 C CA . HIS A 1 218 ? -5.229 8.765 19.969 1.00 86.75 218 HIS A CA 1
ATOM 1706 C C . HIS A 1 218 ? -4.987 7.512 20.832 1.00 86.75 218 HIS A C 1
ATOM 1708 O O . HIS A 1 218 ? -5.062 6.369 20.386 1.00 86.75 218 HIS A O 1
ATOM 1714 N N . SER A 1 219 ? -4.725 7.705 22.124 1.00 89.44 219 SER A N 1
ATOM 1715 C CA . SER A 1 219 ? -4.306 6.645 23.063 1.00 89.44 219 SER A CA 1
ATOM 1716 C C . SER A 1 219 ? -5.323 5.515 23.303 1.00 89.44 219 SER A C 1
ATOM 1718 O O . SER A 1 219 ? -5.028 4.562 24.028 1.00 89.44 219 SER A O 1
ATOM 1720 N N . LYS A 1 220 ? -6.540 5.630 22.758 1.00 90.56 220 LYS A N 1
ATOM 1721 C CA . LYS A 1 220 ? -7.614 4.626 22.852 1.00 90.56 220 LYS A CA 1
ATOM 1722 C C . LYS A 1 220 ? -7.924 3.942 21.522 1.00 90.56 220 LYS A C 1
ATOM 1724 O O . LYS A 1 220 ? -8.863 3.152 21.502 1.00 90.56 220 LYS A O 1
ATOM 1729 N N . HIS A 1 221 ? -7.159 4.230 20.465 1.00 91.31 221 HIS A N 1
ATOM 1730 C CA . HIS A 1 221 ? -7.449 3.796 19.100 1.00 91.31 221 HIS A CA 1
ATOM 1731 C C . HIS A 1 221 ? -7.682 2.290 19.001 1.00 91.31 221 HIS A C 1
ATOM 1733 O O . HIS A 1 221 ? -8.790 1.880 18.684 1.00 91.31 221 HIS A O 1
ATOM 1739 N N . GLU A 1 222 ? -6.713 1.467 19.413 1.00 85.44 222 GLU A N 1
ATOM 1740 C CA . GLU A 1 222 ? -6.823 -0.001 19.349 1.00 85.44 222 GLU A CA 1
ATOM 1741 C C . GLU A 1 222 ? -8.075 -0.540 20.058 1.00 85.44 222 GLU A C 1
ATOM 1743 O O . GLU A 1 222 ? -8.794 -1.373 19.519 1.00 85.44 222 GLU A O 1
ATOM 1748 N N . SER A 1 223 ? -8.391 -0.017 21.248 1.00 93.06 223 SER A N 1
ATOM 1749 C CA . SER A 1 223 ? -9.556 -0.466 22.025 1.00 93.06 223 SER A CA 1
ATOM 1750 C C . SER A 1 223 ? -10.893 -0.064 21.400 1.00 93.06 223 SER A C 1
ATOM 1752 O O . SER A 1 223 ? -11.919 -0.694 21.677 1.00 93.06 223 SER A O 1
ATOM 1754 N N . PHE A 1 224 ? -10.910 1.025 20.631 1.00 95.69 224 PHE A N 1
ATOM 1755 C CA . PHE A 1 224 ? -12.096 1.474 19.912 1.00 95.69 224 PHE A CA 1
ATOM 1756 C C . PHE A 1 224 ? -12.218 0.730 18.585 1.00 95.69 224 PHE A C 1
ATOM 1758 O O . PHE A 1 224 ? -13.322 0.329 18.241 1.00 95.69 224 PHE A O 1
ATOM 1765 N N . LEU A 1 225 ? -11.103 0.501 17.890 1.00 91.88 225 LEU A N 1
ATOM 1766 C CA . LEU A 1 225 ? -11.060 -0.261 16.649 1.00 91.88 225 LEU A CA 1
ATOM 1767 C C . LEU A 1 225 ? -11.519 -1.705 16.877 1.00 91.88 225 LEU A C 1
ATOM 1769 O O . LEU A 1 225 ? -12.360 -2.190 16.135 1.00 91.88 225 LEU A O 1
ATOM 1773 N N . GLU A 1 226 ? -11.067 -2.353 17.956 1.00 91.25 226 GLU A N 1
ATOM 1774 C CA . GLU A 1 226 ? -11.567 -3.674 18.369 1.00 91.25 226 GLU A CA 1
ATOM 1775 C C . GLU A 1 226 ? -13.097 -3.665 18.545 1.00 91.25 226 GLU A C 1
ATOM 1777 O O . GLU A 1 226 ? -13.792 -4.536 18.035 1.00 91.25 226 GLU A O 1
ATOM 1782 N N . ALA A 1 227 ? -13.644 -2.629 19.192 1.00 94.00 227 ALA A N 1
ATOM 1783 C CA . ALA A 1 227 ? -15.089 -2.494 19.371 1.00 94.00 227 ALA A CA 1
ATOM 1784 C C . ALA A 1 227 ? -15.848 -2.211 18.061 1.00 94.00 227 ALA A C 1
ATOM 1786 O O . ALA A 1 227 ? -17.022 -2.559 17.951 1.00 94.00 227 ALA A O 1
ATOM 1787 N N . GLU A 1 228 ? -15.219 -1.543 17.092 1.00 93.94 228 GLU A N 1
ATOM 1788 C CA . GLU A 1 228 ? -15.800 -1.321 15.768 1.00 93.94 228 GLU A CA 1
ATOM 1789 C C . GLU A 1 228 ? -15.835 -2.613 14.959 1.00 93.94 228 GLU A C 1
ATOM 1791 O O . GLU A 1 228 ? -16.869 -2.905 14.365 1.00 93.94 228 GLU A O 1
ATOM 1796 N N . ILE A 1 229 ? -14.747 -3.388 14.978 1.00 89.94 229 ILE A N 1
ATOM 1797 C CA . ILE A 1 229 ? -14.662 -4.693 14.314 1.00 89.94 229 ILE A CA 1
ATOM 1798 C C . ILE A 1 229 ? -15.759 -5.618 14.850 1.00 89.94 229 ILE A C 1
ATOM 1800 O O . ILE A 1 229 ? -16.540 -6.138 14.057 1.00 89.94 229 ILE A O 1
ATOM 1804 N N . ASP A 1 230 ? -15.910 -5.724 16.176 1.00 91.12 230 ASP A N 1
ATOM 1805 C CA . ASP A 1 230 ? -17.000 -6.496 16.794 1.00 91.12 230 ASP A CA 1
ATOM 1806 C C . ASP A 1 230 ? -18.382 -6.023 16.294 1.00 91.12 230 ASP A C 1
ATOM 1808 O O . ASP A 1 230 ? -19.245 -6.824 15.933 1.00 91.12 230 ASP A O 1
ATOM 1812 N N . ALA A 1 231 ? -18.606 -4.704 16.235 1.00 92.19 231 ALA A N 1
ATOM 1813 C CA . ALA A 1 231 ? -19.871 -4.135 15.774 1.00 92.19 231 ALA A CA 1
ATOM 1814 C C . ALA A 1 231 ? -20.130 -4.382 14.276 1.00 92.19 231 ALA A C 1
ATOM 1816 O O . ALA A 1 231 ? -21.292 -4.521 13.884 1.00 92.19 231 ALA A O 1
ATOM 1817 N N . GLN A 1 232 ? -19.084 -4.417 13.447 1.00 87.69 232 GLN A N 1
ATOM 1818 C CA . GLN A 1 232 ? -19.166 -4.756 12.026 1.00 87.69 232 GLN A CA 1
ATOM 1819 C C . GLN A 1 232 ? -19.520 -6.235 11.837 1.00 87.69 232 GLN A C 1
ATOM 1821 O O . GLN A 1 232 ? -20.469 -6.536 11.113 1.00 87.69 232 GLN A O 1
ATOM 1826 N N . GLU A 1 233 ? -18.820 -7.143 12.525 1.00 85.31 233 GLU A N 1
ATOM 1827 C CA . GLU A 1 233 ? -19.056 -8.594 12.454 1.00 85.31 233 GLU A CA 1
ATOM 1828 C C . GLU A 1 233 ? -20.469 -8.976 12.920 1.00 85.31 233 GLU A C 1
ATOM 1830 O O . GLU A 1 233 ? -21.134 -9.812 12.304 1.00 85.31 233 GLU A O 1
ATOM 1835 N N . ASP A 1 234 ? -20.965 -8.312 13.964 1.00 88.56 234 ASP A N 1
ATOM 1836 C CA . ASP A 1 234 ? -22.322 -8.498 14.482 1.00 88.56 234 ASP A CA 1
ATOM 1837 C C . ASP A 1 234 ? -23.403 -7.778 13.646 1.00 88.56 234 ASP A C 1
ATOM 1839 O O . ASP A 1 234 ? -24.601 -7.898 13.938 1.00 88.56 234 ASP A O 1
ATOM 1843 N N . GLY A 1 235 ? -23.015 -7.000 12.629 1.00 89.31 235 GLY A N 1
ATOM 1844 C CA . GLY A 1 235 ? -23.932 -6.214 11.801 1.00 89.31 235 GLY A CA 1
ATOM 1845 C C . GLY A 1 235 ? -24.726 -5.184 12.608 1.00 89.31 235 GLY A C 1
ATOM 1846 O O . GLY A 1 235 ? -25.923 -4.990 12.385 1.00 89.31 235 GLY A O 1
ATOM 1847 N N . GLN A 1 236 ? -24.103 -4.540 13.594 1.00 93.69 236 GLN A N 1
ATOM 1848 C CA . GLN A 1 236 ? -24.779 -3.588 14.469 1.00 93.69 236 GLN A CA 1
ATOM 1849 C C . GLN A 1 236 ? -24.839 -2.193 13.857 1.00 93.69 236 GLN A C 1
ATOM 1851 O O . GLN A 1 236 ? -23.911 -1.708 13.220 1.00 93.69 236 GLN A O 1
ATOM 1856 N N . GLY A 1 237 ? -25.912 -1.465 14.145 1.00 93.25 237 GLY A N 1
ATOM 1857 C CA . GLY A 1 237 ? -25.872 -0.029 13.939 1.00 93.25 237 GLY A CA 1
ATOM 1858 C C . GLY A 1 237 ? -25.804 0.415 12.480 1.00 93.25 237 GLY A C 1
ATOM 1859 O O . GLY A 1 237 ? -26.559 -0.055 11.624 1.00 93.25 237 GLY A O 1
ATOM 1860 N N . ILE A 1 238 ? -24.879 1.335 12.212 1.00 91.44 238 ILE A N 1
ATOM 1861 C CA . ILE A 1 238 ? -24.524 1.783 10.861 1.00 91.44 238 ILE A CA 1
ATOM 1862 C C . ILE A 1 238 ? -23.979 0.648 9.979 1.00 91.44 238 ILE A C 1
ATOM 1864 O O . ILE A 1 238 ? -23.976 0.796 8.762 1.00 91.44 238 ILE A O 1
ATOM 1868 N N . TRP A 1 239 ? -23.596 -0.492 10.563 1.00 90.94 239 TRP A N 1
ATOM 1869 C CA . TRP A 1 239 ? -23.080 -1.663 9.852 1.00 90.94 239 TRP A CA 1
ATOM 1870 C C . TRP A 1 239 ? -24.175 -2.618 9.355 1.00 90.94 239 TRP A C 1
ATOM 1872 O O . TRP A 1 239 ? -23.883 -3.525 8.590 1.00 90.94 239 TRP A O 1
ATOM 1882 N N . LEU A 1 240 ? -25.455 -2.396 9.695 1.00 86.69 240 LEU A N 1
ATOM 1883 C CA . LEU A 1 240 ? -26.580 -3.239 9.235 1.00 86.69 240 LEU A CA 1
ATOM 1884 C C . LEU A 1 240 ? -26.708 -3.355 7.712 1.00 86.69 240 LEU A C 1
ATOM 1886 O O . LEU A 1 240 ? -27.315 -4.298 7.209 1.00 86.69 240 LEU A O 1
ATOM 1890 N N . THR A 1 241 ? -26.243 -2.338 6.995 1.00 75.75 241 THR A N 1
ATOM 1891 C CA . THR A 1 241 ? -26.258 -2.287 5.530 1.00 75.75 241 THR A CA 1
ATOM 1892 C C . THR A 1 241 ? -24.851 -2.385 4.956 1.00 75.75 241 THR A C 1
ATOM 1894 O O . THR A 1 241 ? -24.669 -2.108 3.775 1.00 75.75 241 THR A O 1
ATOM 1897 N N . MET A 1 242 ? -23.852 -2.695 5.787 1.00 70.50 242 MET A N 1
ATOM 1898 C CA . MET A 1 242 ? -22.503 -2.940 5.310 1.00 70.50 242 MET A CA 1
ATOM 1899 C C . MET A 1 242 ? -22.482 -4.321 4.675 1.00 70.50 242 MET A C 1
ATOM 1901 O O . MET A 1 242 ? -22.578 -5.338 5.353 1.00 70.50 242 MET A O 1
ATOM 1905 N N . ASP A 1 243 ? -22.364 -4.327 3.358 1.00 68.31 243 ASP A N 1
ATOM 1906 C CA . ASP A 1 243 ? -22.011 -5.507 2.596 1.00 68.31 243 ASP A CA 1
ATOM 1907 C C . ASP A 1 243 ? -20.651 -5.210 1.972 1.00 68.31 243 ASP A C 1
ATOM 1909 O O . ASP A 1 243 ? -20.558 -4.474 0.995 1.00 68.31 243 ASP A O 1
ATOM 1913 N N . ALA A 1 244 ? -19.577 -5.670 2.616 1.00 60.34 244 ALA A N 1
ATOM 1914 C CA . ALA A 1 244 ? -18.227 -5.462 2.098 1.00 60.34 244 ALA A CA 1
ATOM 1915 C C . ALA A 1 244 ? -17.997 -6.248 0.795 1.00 60.34 244 ALA A C 1
ATOM 1917 O O . ALA A 1 244 ? -17.171 -5.843 -0.019 1.00 60.34 244 ALA A O 1
ATOM 1918 N N . GLU A 1 245 ? -18.733 -7.347 0.590 1.00 56.84 245 GLU A N 1
ATOM 1919 C CA . GLU A 1 245 ? -18.644 -8.172 -0.617 1.00 56.84 245 GLU A CA 1
ATOM 1920 C C . GLU A 1 245 ? -19.417 -7.547 -1.791 1.00 56.84 245 GLU A C 1
ATOM 1922 O O . GLU A 1 245 ? -19.000 -7.705 -2.939 1.00 56.84 245 GLU A O 1
ATOM 1927 N N . ASP A 1 246 ? -20.498 -6.810 -1.510 1.00 56.66 246 ASP A N 1
ATOM 1928 C CA . ASP A 1 246 ? -21.317 -6.076 -2.494 1.00 56.66 246 ASP A CA 1
ATOM 1929 C C . ASP A 1 246 ? -21.039 -4.558 -2.505 1.00 56.66 246 ASP A C 1
ATOM 1931 O O . ASP A 1 246 ? -21.748 -3.778 -3.149 1.00 56.66 246 ASP A O 1
ATOM 1935 N N . ALA A 1 247 ? -20.004 -4.106 -1.789 1.00 57.69 247 ALA A N 1
ATOM 1936 C CA . ALA A 1 247 ? -19.602 -2.708 -1.795 1.00 57.69 247 ALA A CA 1
ATOM 1937 C C . ALA A 1 247 ? -19.238 -2.310 -3.236 1.00 57.69 247 ALA A C 1
ATOM 1939 O O . ALA A 1 247 ? -18.401 -2.971 -3.862 1.00 57.69 247 ALA A O 1
ATOM 1940 N N . PRO A 1 248 ? -19.838 -1.238 -3.792 1.00 49.47 248 PRO A N 1
ATOM 1941 C CA . PRO A 1 248 ? -19.502 -0.811 -5.138 1.00 49.47 248 PRO A CA 1
ATOM 1942 C C . PRO A 1 248 ? -18.017 -0.474 -5.182 1.00 49.47 248 PRO A C 1
ATOM 1944 O O . PRO A 1 248 ? -17.487 0.171 -4.277 1.00 49.47 248 PRO A O 1
ATOM 1947 N N . GLU A 1 249 ? -17.343 -0.906 -6.242 1.00 51.00 249 GLU A N 1
ATOM 1948 C CA . GLU A 1 249 ? -15.922 -0.645 -6.380 1.00 51.00 249 GLU A CA 1
ATOM 1949 C C . GLU A 1 249 ? -15.671 0.870 -6.437 1.00 51.00 249 GLU A C 1
ATOM 1951 O O . GLU A 1 249 ? -16.009 1.549 -7.410 1.00 51.00 249 GLU A O 1
ATOM 1956 N N . VAL A 1 250 ? -15.058 1.424 -5.395 1.00 44.56 250 VAL A N 1
ATOM 1957 C CA . VAL A 1 250 ? -14.646 2.827 -5.378 1.00 44.56 250 VAL A CA 1
ATOM 1958 C C . VAL A 1 250 ? -13.203 2.890 -5.860 1.00 44.56 250 VAL A C 1
ATOM 1960 O O . VAL A 1 250 ? -12.319 2.282 -5.270 1.00 44.56 250 VAL A O 1
ATOM 1963 N N . ARG A 1 251 ? -12.959 3.632 -6.947 1.00 47.00 251 ARG A N 1
ATOM 1964 C CA . ARG A 1 251 ? -11.621 3.844 -7.534 1.00 47.00 251 ARG A CA 1
ATOM 1965 C C . ARG A 1 251 ? -10.916 2.586 -8.102 1.00 47.00 251 ARG A C 1
ATOM 1967 O O . ARG A 1 251 ? -9.743 2.699 -8.435 1.00 47.00 251 ARG A O 1
ATOM 1974 N N . ASN A 1 252 ? -11.606 1.470 -8.402 1.00 54.22 252 ASN A N 1
ATOM 1975 C CA . ASN A 1 252 ? -11.072 0.365 -9.251 1.00 54.22 252 ASN A CA 1
ATOM 1976 C C . ASN A 1 252 ? -10.960 0.740 -10.748 1.00 54.22 252 ASN A C 1
ATOM 1978 O O . ASN A 1 252 ? -11.174 -0.079 -11.649 1.00 54.22 252 ASN A O 1
ATOM 1982 N N . ARG A 1 253 ? -10.626 1.995 -11.060 1.00 60.62 253 ARG A N 1
ATOM 1983 C CA . ARG A 1 253 ? -10.246 2.342 -12.430 1.00 60.62 253 ARG A CA 1
ATOM 1984 C C . ARG A 1 253 ? -8.867 1.739 -12.711 1.00 60.62 253 ARG A C 1
ATOM 1986 O O . ARG A 1 253 ? -8.038 1.692 -11.801 1.00 60.62 253 ARG A O 1
ATOM 1993 N N . PRO A 1 254 ? -8.597 1.267 -13.941 1.00 66.62 254 PRO A N 1
ATOM 1994 C CA . PRO A 1 254 ? -7.245 0.885 -14.316 1.00 66.62 254 PRO A CA 1
ATOM 1995 C C . PRO A 1 254 ? -6.271 2.009 -13.980 1.00 66.62 254 PRO A C 1
ATOM 1997 O O . PRO A 1 254 ? -6.610 3.185 -14.123 1.00 66.62 254 PRO A O 1
ATOM 2000 N N . VAL A 1 255 ? -5.068 1.644 -13.554 1.00 73.50 255 VAL A N 1
ATOM 2001 C CA . VAL A 1 255 ? -3.990 2.608 -13.376 1.00 73.50 255 VAL A CA 1
ATOM 2002 C C . VAL A 1 255 ? -3.722 3.238 -14.739 1.00 73.50 255 VAL A C 1
ATOM 2004 O O . VAL A 1 255 ? -3.489 2.536 -15.725 1.00 73.50 255 VAL A O 1
ATOM 2007 N N . GLU A 1 256 ? -3.823 4.562 -14.813 1.00 75.38 256 GLU A N 1
ATOM 2008 C CA . GLU A 1 256 ? -3.642 5.311 -16.063 1.00 75.38 256 GLU A CA 1
ATOM 2009 C C . GLU A 1 256 ? -2.225 5.864 -16.191 1.00 75.38 256 GLU A C 1
ATOM 2011 O O . GLU A 1 256 ? -1.707 5.978 -17.302 1.00 75.38 256 GLU A O 1
ATOM 2016 N N . GLU A 1 257 ? -1.589 6.145 -15.057 1.00 83.06 257 GLU A N 1
ATOM 2017 C CA . GLU A 1 257 ? -0.271 6.749 -14.976 1.00 83.06 257 GLU A CA 1
ATOM 2018 C C . GLU A 1 257 ? 0.419 6.319 -13.676 1.00 83.06 257 GLU A C 1
ATOM 2020 O O . GLU A 1 257 ? -0.230 6.181 -12.641 1.00 83.06 257 GLU A O 1
ATOM 2025 N N . VAL A 1 258 ? 1.729 6.079 -13.736 1.00 84.88 258 VAL A N 1
ATOM 2026 C CA . VAL A 1 258 ? 2.571 5.857 -12.555 1.00 84.88 258 VAL A CA 1
ATOM 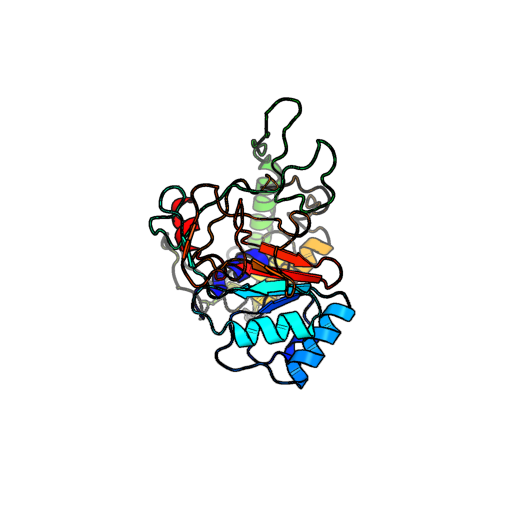2027 C C . VAL A 1 258 ? 3.793 6.762 -12.590 1.00 84.88 258 VAL A C 1
ATOM 2029 O O . VAL A 1 258 ? 4.391 6.992 -13.645 1.00 84.88 258 VAL A O 1
ATOM 2032 N N . PHE A 1 259 ? 4.176 7.239 -11.412 1.00 84.62 259 PHE A N 1
ATOM 2033 C CA . PHE A 1 259 ? 5.383 8.016 -11.167 1.00 84.62 259 PHE A CA 1
ATOM 2034 C C . PHE A 1 259 ? 6.487 7.109 -10.616 1.00 84.62 259 PHE A C 1
ATOM 2036 O O . PHE A 1 259 ? 6.262 6.360 -9.667 1.00 84.62 259 PHE A O 1
ATOM 2043 N N . VAL A 1 260 ? 7.676 7.160 -11.224 1.00 87.25 260 VAL A N 1
ATOM 2044 C CA . VAL A 1 260 ? 8.772 6.228 -10.925 1.00 87.25 260 VAL A CA 1
ATOM 2045 C C . VAL A 1 260 ? 10.080 6.997 -10.681 1.00 87.25 260 VAL A C 1
ATOM 2047 O O . VAL A 1 260 ? 10.895 7.136 -11.596 1.00 87.25 260 VAL A O 1
ATOM 2050 N N . PRO A 1 261 ? 10.299 7.559 -9.479 1.00 85.25 261 PRO A N 1
ATOM 2051 C CA . PRO A 1 261 ? 11.480 8.367 -9.194 1.00 85.25 261 PRO A CA 1
ATOM 2052 C C . PRO A 1 261 ? 12.762 7.535 -9.158 1.00 85.25 261 PRO A C 1
ATOM 2054 O O . PRO A 1 261 ? 12.758 6.378 -8.755 1.00 85.25 261 PRO A O 1
ATOM 2057 N N . GLN A 1 262 ? 13.876 8.139 -9.579 1.00 86.75 262 GLN A N 1
ATOM 2058 C CA . GLN A 1 262 ? 15.207 7.514 -9.608 1.00 86.75 262 GLN A CA 1
ATOM 2059 C C . GLN A 1 262 ? 15.211 6.141 -10.303 1.00 86.75 262 GLN A C 1
ATOM 2061 O O . GLN A 1 262 ? 15.934 5.229 -9.911 1.00 86.75 262 GLN A O 1
ATOM 2066 N N . ALA A 1 263 ? 14.413 5.993 -11.360 1.00 89.00 263 ALA A N 1
ATOM 2067 C CA . ALA A 1 263 ? 14.185 4.705 -12.002 1.00 89.00 263 ALA A CA 1
ATOM 2068 C C . ALA A 1 263 ? 15.477 4.055 -12.541 1.00 89.00 263 ALA A C 1
ATOM 2070 O O . ALA A 1 263 ? 16.209 4.657 -13.328 1.00 89.00 263 ALA A O 1
ATOM 2071 N N . ALA A 1 264 ? 15.700 2.790 -12.191 1.00 89.50 264 ALA A N 1
ATOM 2072 C CA . ALA A 1 264 ? 16.637 1.871 -12.837 1.00 89.50 264 ALA A CA 1
ATOM 2073 C C . ALA A 1 264 ? 15.936 0.915 -13.820 1.00 89.50 264 ALA A C 1
ATOM 2075 O O . ALA A 1 264 ? 14.736 0.655 -13.708 1.00 89.50 264 ALA A O 1
ATOM 2076 N N . SER A 1 265 ? 16.643 0.356 -14.805 1.00 91.25 265 SER A N 1
ATOM 2077 C CA . SER A 1 265 ? 15.991 -0.616 -15.693 1.00 91.25 265 SER A CA 1
ATOM 2078 C C . SER A 1 265 ? 15.954 -2.021 -15.100 1.00 91.25 265 SER A C 1
ATOM 2080 O O . SER A 1 265 ? 16.917 -2.493 -14.487 1.00 91.25 265 SER A O 1
ATOM 2082 N N . VAL A 1 266 ? 14.855 -2.735 -15.351 1.00 93.31 266 VAL A N 1
ATOM 2083 C CA . VAL A 1 266 ? 14.740 -4.149 -14.986 1.00 93.31 266 VAL A CA 1
ATOM 2084 C C . VAL A 1 266 ? 15.217 -5.037 -16.136 1.00 93.31 266 VAL A C 1
ATOM 2086 O O . VAL A 1 266 ? 15.019 -4.773 -17.325 1.00 93.31 266 VAL A O 1
ATOM 2089 N N . ARG A 1 267 ? 15.871 -6.143 -15.812 1.00 92.31 267 ARG A N 1
ATOM 2090 C CA . ARG A 1 267 ? 16.279 -7.152 -16.787 1.00 92.31 267 ARG A CA 1
ATOM 2091 C C . ARG A 1 267 ? 16.154 -8.546 -16.202 1.00 92.31 267 ARG A C 1
ATOM 2093 O O . ARG A 1 267 ? 15.650 -8.741 -15.101 1.00 92.31 267 ARG A O 1
ATOM 2100 N N . THR A 1 268 ? 16.626 -9.517 -16.968 1.00 92.94 268 THR A N 1
ATOM 2101 C CA . THR A 1 268 ? 16.907 -10.851 -16.453 1.00 92.94 268 THR A CA 1
ATOM 2102 C C . THR A 1 268 ? 18.405 -11.088 -16.330 1.00 92.94 268 THR A C 1
ATOM 2104 O O . THR A 1 268 ? 19.198 -10.447 -17.024 1.00 92.94 268 THR A O 1
ATOM 2107 N N . ASP A 1 269 ? 18.776 -12.081 -15.528 1.00 88.81 269 ASP A N 1
ATOM 2108 C CA . ASP A 1 269 ? 20.124 -12.662 -15.444 1.00 88.81 269 ASP A CA 1
ATOM 2109 C C . ASP A 1 269 ? 20.696 -13.099 -16.813 1.00 88.81 269 ASP A C 1
ATOM 2111 O O . ASP A 1 269 ? 21.909 -13.196 -16.999 1.00 88.81 269 ASP A O 1
ATOM 2115 N N . ARG A 1 270 ? 19.822 -13.343 -17.798 1.00 88.06 270 ARG A N 1
ATOM 2116 C CA . ARG A 1 270 ? 20.153 -13.790 -19.162 1.00 88.06 270 ARG A CA 1
ATOM 2117 C C . ARG A 1 270 ? 19.975 -12.713 -20.237 1.00 88.06 270 ARG A C 1
ATOM 2119 O O . ARG A 1 270 ? 20.156 -13.011 -21.418 1.00 88.06 270 ARG A O 1
ATOM 2126 N N . GLY A 1 271 ? 19.618 -11.482 -19.870 1.00 89.50 271 GLY A N 1
ATOM 2127 C CA . GLY A 1 271 ? 19.405 -10.379 -20.811 1.00 89.50 271 GLY A CA 1
ATOM 2128 C C . GLY A 1 271 ? 18.011 -9.761 -20.705 1.00 89.50 271 GLY A C 1
ATOM 2129 O O . GLY A 1 271 ? 17.545 -9.455 -19.612 1.00 89.50 271 GLY A O 1
ATOM 2130 N N . ARG A 1 272 ? 17.338 -9.526 -21.838 1.00 91.88 272 ARG A N 1
ATOM 2131 C CA . ARG A 1 272 ? 16.056 -8.793 -21.878 1.00 91.88 272 ARG A CA 1
ATOM 2132 C C . ARG A 1 272 ? 14.968 -9.455 -21.035 1.00 91.88 272 ARG A C 1
ATOM 2134 O O . ARG A 1 272 ? 14.708 -10.644 -21.201 1.00 91.88 272 ARG A O 1
ATOM 2141 N N . LEU A 1 273 ? 14.263 -8.652 -20.237 1.00 91.50 273 LEU A N 1
ATOM 2142 C CA . LEU A 1 273 ? 13.004 -9.066 -19.625 1.00 91.50 273 LEU A CA 1
ATOM 2143 C C . LEU A 1 273 ? 11.932 -9.274 -20.712 1.00 91.50 273 LEU A C 1
ATOM 2145 O O . LEU A 1 273 ? 11.681 -8.359 -21.504 1.00 91.50 273 LEU A O 1
ATOM 2149 N N . PRO A 1 274 ? 11.298 -10.459 -20.798 1.00 87.88 274 PRO A N 1
ATOM 2150 C CA . PRO A 1 274 ? 10.174 -10.673 -21.701 1.00 87.88 274 PRO A CA 1
ATOM 2151 C C . PRO A 1 274 ? 8.988 -9.786 -21.316 1.00 87.88 274 PRO A C 1
ATOM 2153 O O . PRO A 1 274 ? 8.655 -9.685 -20.140 1.00 87.88 274 PRO A O 1
ATOM 2156 N N . GLY A 1 275 ? 8.292 -9.209 -22.301 1.00 82.06 275 GLY A N 1
ATOM 2157 C CA . GLY A 1 275 ? 7.186 -8.278 -22.030 1.00 82.06 275 GLY A CA 1
ATOM 2158 C C . GLY A 1 275 ? 6.044 -8.873 -21.197 1.00 82.06 275 GLY A C 1
ATOM 2159 O O . GLY A 1 275 ? 5.428 -8.165 -20.416 1.00 82.06 275 GLY A O 1
ATOM 2160 N N . GLY A 1 276 ? 5.819 -10.189 -21.274 1.00 83.50 276 GLY A N 1
ATOM 2161 C CA . GLY A 1 276 ? 4.834 -10.880 -20.432 1.00 83.50 276 GLY A CA 1
ATOM 2162 C C . GLY A 1 276 ? 5.189 -10.949 -18.940 1.00 83.50 276 GLY A C 1
ATOM 2163 O O . GLY A 1 276 ? 4.382 -11.449 -18.172 1.00 83.50 276 GLY A O 1
ATOM 2164 N N . ARG A 1 277 ? 6.381 -10.490 -18.543 1.00 90.38 277 ARG A N 1
ATOM 2165 C CA . ARG A 1 277 ? 6.837 -10.360 -17.150 1.00 90.38 277 ARG A CA 1
ATOM 2166 C C . ARG A 1 277 ? 7.044 -8.897 -16.741 1.00 90.38 277 ARG A C 1
ATOM 2168 O O . ARG A 1 277 ? 7.650 -8.650 -15.706 1.00 90.38 277 ARG A O 1
ATOM 2175 N N . ALA A 1 278 ? 6.616 -7.943 -17.567 1.00 91.94 278 ALA A N 1
ATOM 2176 C CA . ALA A 1 278 ? 6.845 -6.517 -17.366 1.00 91.94 278 ALA A CA 1
ATOM 2177 C C . ALA A 1 278 ? 5.507 -5.758 -17.388 1.00 91.94 278 ALA A C 1
ATOM 2179 O O . ALA A 1 278 ? 5.032 -5.415 -18.473 1.00 91.94 278 ALA A O 1
ATOM 2180 N N . PRO A 1 279 ? 4.871 -5.514 -16.227 1.00 90.12 279 PRO A N 1
ATOM 2181 C CA . PRO A 1 279 ? 3.591 -4.809 -16.166 1.00 90.12 279 PRO A CA 1
ATOM 2182 C C . PRO A 1 279 ? 3.718 -3.298 -16.392 1.00 90.12 279 PRO A C 1
ATOM 2184 O O . PRO A 1 279 ? 2.730 -2.654 -16.722 1.00 90.12 279 PRO A O 1
ATOM 2187 N N . VAL A 1 280 ? 4.918 -2.726 -16.251 1.00 91.75 280 VAL A N 1
ATOM 2188 C CA . VAL A 1 280 ? 5.157 -1.287 -16.421 1.00 91.75 280 VAL A CA 1
ATOM 2189 C C . VAL A 1 280 ? 6.421 -1.069 -17.240 1.00 91.75 280 VAL A C 1
ATOM 2191 O O . VAL A 1 280 ? 7.483 -1.624 -16.939 1.00 91.75 280 VAL A O 1
ATOM 2194 N N . PHE A 1 281 ? 6.313 -0.229 -18.265 1.00 93.50 281 PHE A N 1
ATOM 2195 C CA . PHE A 1 281 ? 7.446 0.265 -19.038 1.00 93.50 281 PHE A CA 1
ATOM 2196 C C . PHE A 1 281 ? 7.613 1.773 -18.838 1.00 93.50 281 PHE A C 1
ATOM 2198 O O . PHE A 1 281 ? 6.693 2.460 -18.415 1.00 93.50 281 PHE A O 1
ATOM 2205 N N . ALA A 1 282 ? 8.773 2.307 -19.189 1.00 93.31 282 ALA A N 1
ATOM 2206 C CA . ALA A 1 282 ? 8.951 3.728 -19.419 1.00 93.31 282 ALA A CA 1
ATOM 2207 C C . ALA A 1 282 ? 8.336 4.128 -20.770 1.00 93.31 282 ALA A C 1
ATOM 2209 O O . ALA A 1 282 ? 8.146 3.288 -21.672 1.00 93.31 282 ALA A O 1
ATOM 2210 N N . GLU A 1 283 ? 8.068 5.421 -20.938 1.00 93.88 283 GLU A N 1
ATOM 2211 C CA . GLU A 1 283 ? 7.635 5.943 -22.226 1.00 93.88 283 GLU A CA 1
ATOM 2212 C C . GLU A 1 283 ? 8.713 5.797 -23.306 1.00 93.88 283 GLU A C 1
ATOM 2214 O O . GLU A 1 283 ? 9.888 5.540 -23.043 1.00 93.88 283 GLU A O 1
ATOM 2219 N N . ARG A 1 284 ? 8.307 5.888 -24.578 1.00 93.81 284 ARG A N 1
ATOM 2220 C CA . ARG A 1 284 ? 9.233 5.718 -25.721 1.00 93.81 284 ARG A CA 1
ATOM 2221 C C . ARG A 1 284 ? 10.296 6.817 -25.807 1.00 93.81 284 ARG A C 1
ATOM 2223 O O . ARG A 1 284 ? 11.282 6.645 -26.518 1.00 93.81 284 ARG A O 1
ATOM 2230 N N . THR A 1 285 ? 10.046 7.929 -25.134 1.00 92.75 285 THR A N 1
ATOM 2231 C CA . THR A 1 285 ? 10.917 9.093 -24.968 1.00 92.75 285 THR A CA 1
ATOM 2232 C C . THR A 1 285 ? 12.021 8.850 -23.942 1.00 92.75 285 THR A C 1
ATOM 2234 O O . THR A 1 285 ? 13.052 9.522 -23.981 1.00 92.75 285 THR A O 1
ATOM 2237 N N . ALA A 1 286 ? 11.858 7.845 -23.076 1.00 92.94 286 ALA A N 1
ATOM 2238 C CA . ALA A 1 286 ? 12.842 7.503 -22.070 1.00 92.94 286 ALA A CA 1
ATOM 2239 C C . ALA A 1 286 ? 14.112 6.900 -22.686 1.00 92.94 286 ALA A C 1
ATOM 2241 O O . ALA A 1 286 ? 14.099 6.152 -23.668 1.00 92.94 286 ALA A O 1
ATOM 2242 N N . SER A 1 287 ? 15.235 7.191 -22.043 1.00 89.81 287 SER A N 1
ATOM 2243 C CA . SER A 1 287 ? 16.568 6.719 -22.393 1.00 89.81 287 SER A CA 1
ATOM 2244 C C . SER A 1 287 ? 17.279 6.149 -21.169 1.00 89.81 287 SER A C 1
ATOM 2246 O O . SER A 1 287 ? 17.081 6.612 -20.050 1.00 89.81 287 SER A O 1
ATOM 2248 N N . GLN A 1 288 ? 18.130 5.150 -21.388 1.00 88.19 288 GLN A N 1
ATOM 2249 C CA . GLN A 1 288 ? 18.994 4.571 -20.358 1.00 88.19 288 GLN A CA 1
ATOM 2250 C C . GLN A 1 288 ? 20.378 5.221 -20.442 1.00 88.19 288 GLN A C 1
ATOM 2252 O O . GLN A 1 288 ? 20.989 5.231 -21.516 1.00 88.19 288 GLN A O 1
ATOM 2257 N N . ARG A 1 289 ? 20.885 5.764 -19.331 1.00 75.50 289 ARG A N 1
ATOM 2258 C CA . ARG A 1 289 ? 22.255 6.291 -19.212 1.00 75.50 289 ARG A CA 1
ATOM 2259 C C . ARG A 1 289 ? 23.067 5.444 -18.231 1.00 75.50 289 ARG A C 1
ATOM 2261 O O . ARG A 1 289 ? 22.683 5.297 -17.080 1.00 75.50 289 ARG A O 1
ATOM 2268 N N . GLY A 1 290 ? 24.214 4.944 -18.689 1.00 67.19 290 GLY A N 1
ATOM 2269 C CA . GLY A 1 290 ? 25.097 4.024 -17.956 1.00 67.19 290 GLY A CA 1
ATOM 2270 C C . GLY A 1 290 ? 25.738 3.024 -18.922 1.00 67.19 290 GLY A C 1
ATOM 2271 O O . GLY A 1 290 ? 25.536 3.160 -20.129 1.00 67.19 290 GLY A O 1
ATOM 2272 N N . GLU A 1 291 ? 26.501 2.035 -18.441 1.00 61.09 291 GLU A N 1
ATOM 2273 C CA . GLU A 1 291 ? 26.887 0.893 -19.289 1.00 61.09 291 GLU A CA 1
ATOM 2274 C C . GLU A 1 291 ? 25.650 0.019 -19.547 1.00 61.09 291 GLU A C 1
ATOM 2276 O O . GLU A 1 291 ? 25.173 -0.655 -18.631 1.00 61.09 291 GLU A O 1
ATOM 2281 N N . PRO A 1 292 ? 25.092 -0.008 -20.773 1.00 59.38 292 PRO A N 1
ATOM 2282 C CA . PRO A 1 292 ? 23.892 -0.782 -21.008 1.00 59.38 292 PRO A CA 1
ATOM 2283 C C . PRO A 1 292 ? 24.286 -2.251 -21.161 1.00 59.38 292 PRO A C 1
ATOM 2285 O O . PRO A 1 292 ? 24.826 -2.663 -22.187 1.00 59.38 292 PRO A O 1
ATOM 2288 N N . GLY A 1 293 ? 23.960 -3.074 -20.166 1.00 63.28 293 GLY A N 1
ATOM 2289 C CA . GLY A 1 293 ? 24.043 -4.530 -20.317 1.00 63.28 293 GLY A CA 1
ATOM 2290 C C . GLY A 1 293 ? 23.026 -5.074 -21.333 1.00 63.28 293 GLY A C 1
ATOM 2291 O O . GLY A 1 293 ? 23.221 -6.150 -21.896 1.00 63.28 293 GLY A O 1
ATOM 2292 N N . VAL A 1 294 ? 21.930 -4.337 -21.574 1.00 80.50 294 VAL A N 1
ATOM 2293 C CA . VAL A 1 294 ? 20.806 -4.732 -22.434 1.00 80.50 294 VAL A CA 1
ATOM 2294 C C . VAL A 1 294 ? 20.108 -3.489 -22.998 1.00 80.50 294 VAL A C 1
ATOM 2296 O O . VAL A 1 294 ? 19.674 -2.639 -22.233 1.00 80.50 294 VAL A O 1
ATOM 2299 N N . GLY A 1 295 ? 19.930 -3.394 -24.320 1.00 81.19 295 GLY A N 1
ATOM 2300 C CA . GLY A 1 295 ? 19.122 -2.323 -24.928 1.00 81.19 295 GLY A CA 1
ATOM 2301 C C . GLY A 1 295 ? 17.649 -2.709 -25.064 1.00 81.19 295 GLY A C 1
ATOM 2302 O O . GLY A 1 295 ? 17.362 -3.851 -25.436 1.00 81.19 295 GLY A O 1
ATOM 2303 N N . TYR A 1 296 ? 16.724 -1.771 -24.863 1.00 84.19 296 TYR A N 1
ATOM 2304 C CA . TYR A 1 296 ? 15.276 -1.978 -25.000 1.00 84.19 296 TYR A CA 1
ATOM 2305 C C . TYR A 1 296 ? 14.626 -1.033 -26.021 1.00 84.19 296 TYR A C 1
ATOM 2307 O O . TYR A 1 296 ? 15.156 0.028 -26.325 1.00 84.19 296 TYR A O 1
ATOM 2315 N N . GLN A 1 297 ? 13.464 -1.423 -26.562 1.00 82.12 297 GLN A N 1
ATOM 2316 C CA . GLN A 1 297 ? 12.603 -0.505 -27.334 1.00 82.12 297 GLN A CA 1
ATOM 2317 C C . GLN A 1 297 ? 11.675 0.321 -26.432 1.00 82.12 297 GLN A C 1
ATOM 2319 O O . GLN A 1 297 ? 11.300 1.432 -26.790 1.00 82.12 297 GLN A O 1
ATOM 2324 N N . ARG A 1 298 ? 11.283 -0.254 -25.292 1.00 88.38 298 ARG A N 1
ATOM 2325 C CA . ARG A 1 298 ? 10.687 0.420 -24.136 1.00 88.38 298 ARG A CA 1
ATOM 2326 C C . ARG A 1 298 ? 11.311 -0.205 -22.904 1.00 88.38 298 ARG A C 1
ATOM 2328 O O . ARG A 1 298 ? 11.369 -1.434 -22.821 1.00 88.38 298 ARG A O 1
ATOM 2335 N N . VAL A 1 299 ? 11.825 0.622 -22.011 1.00 93.31 299 VAL A N 1
ATOM 2336 C CA . VAL A 1 299 ? 12.581 0.163 -20.847 1.00 93.31 299 VAL A CA 1
ATOM 2337 C C . VAL A 1 299 ? 11.598 -0.386 -19.812 1.00 93.31 299 VAL A C 1
ATOM 2339 O O . VAL A 1 299 ? 10.688 0.344 -19.442 1.00 93.31 299 VAL A O 1
ATOM 2342 N N . PRO A 1 300 ? 11.699 -1.646 -19.368 1.00 94.00 300 PRO A N 1
ATOM 2343 C CA . PRO A 1 300 ? 10.841 -2.153 -18.302 1.00 94.00 300 PRO A CA 1
ATOM 2344 C C . PRO A 1 300 ? 11.233 -1.518 -16.961 1.00 94.00 300 PRO A C 1
ATOM 2346 O O . PRO A 1 300 ? 12.415 -1.479 -16.609 1.00 94.00 300 PRO A O 1
ATOM 2349 N N . LEU A 1 301 ? 10.230 -1.037 -16.229 1.00 93.56 301 LEU A N 1
ATOM 2350 C CA . LEU A 1 301 ? 10.383 -0.426 -14.904 1.00 93.56 301 LEU A CA 1
ATOM 2351 C C . LEU A 1 301 ? 9.914 -1.361 -13.790 1.00 93.56 301 LEU A C 1
ATOM 2353 O O . LEU A 1 301 ? 10.397 -1.282 -12.672 1.00 93.56 301 LEU A O 1
ATOM 2357 N N . VAL A 1 302 ? 9.012 -2.291 -14.091 1.00 94.06 302 VAL A N 1
ATOM 2358 C CA . VAL A 1 302 ? 8.598 -3.326 -13.142 1.00 94.06 302 VAL A CA 1
ATOM 2359 C C . VAL A 1 302 ? 8.811 -4.684 -13.790 1.00 94.06 302 VAL A C 1
ATOM 2361 O O . VAL A 1 302 ? 8.515 -4.869 -14.973 1.00 94.06 302 VAL A O 1
ATOM 2364 N N . GLY A 1 303 ? 9.342 -5.630 -13.022 1.00 94.19 303 GLY A N 1
ATOM 2365 C CA . GLY A 1 303 ? 9.466 -7.027 -13.412 1.00 94.19 303 GLY A CA 1
ATOM 2366 C C . GLY A 1 303 ? 8.793 -7.925 -12.394 1.00 94.19 303 GLY A C 1
ATOM 2367 O O . GLY A 1 303 ? 8.925 -7.713 -11.196 1.00 94.19 303 GLY A O 1
ATOM 2368 N N . VAL A 1 304 ? 8.092 -8.948 -12.862 1.00 94.38 304 VAL A N 1
ATOM 2369 C CA . VAL A 1 304 ? 7.390 -9.885 -11.983 1.00 94.38 304 VAL A CA 1
ATOM 2370 C C . VAL A 1 304 ? 7.739 -11.331 -12.306 1.00 94.38 304 VAL A C 1
ATOM 2372 O O . VAL A 1 304 ? 8.040 -11.718 -13.446 1.00 94.38 304 VAL A O 1
ATOM 2375 N N . ASP A 1 305 ? 7.734 -12.138 -11.258 1.00 93.19 305 ASP A N 1
ATOM 2376 C CA . ASP A 1 305 ? 7.817 -13.583 -11.310 1.00 93.19 305 ASP A CA 1
ATOM 2377 C C . ASP A 1 305 ? 6.659 -14.183 -10.518 1.00 93.19 305 ASP A C 1
ATOM 2379 O O . ASP A 1 305 ? 6.772 -14.450 -9.323 1.00 93.19 305 ASP A O 1
ATOM 2383 N N . ASP A 1 306 ? 5.550 -14.418 -11.215 1.00 86.38 306 ASP A N 1
ATOM 2384 C CA . ASP A 1 306 ? 4.336 -14.985 -10.623 1.00 86.38 306 ASP A CA 1
ATOM 2385 C C . ASP A 1 306 ? 4.590 -16.386 -10.023 1.00 86.38 306 ASP A C 1
ATOM 2387 O O . ASP A 1 306 ? 3.894 -16.806 -9.106 1.00 86.38 306 ASP A O 1
ATOM 2391 N N . THR A 1 307 ? 5.603 -17.120 -10.512 1.00 86.56 307 THR A N 1
ATOM 2392 C CA . THR A 1 307 ? 5.935 -18.461 -9.995 1.00 86.56 307 THR A CA 1
ATOM 2393 C C . THR A 1 307 ? 6.726 -18.419 -8.695 1.00 86.56 307 THR A C 1
ATOM 2395 O O . THR A 1 307 ? 6.671 -19.368 -7.914 1.00 86.56 307 THR A O 1
ATOM 2398 N N . ALA A 1 308 ? 7.451 -17.326 -8.470 1.00 87.88 308 ALA A N 1
ATOM 2399 C CA . ALA A 1 308 ? 8.198 -17.070 -7.250 1.00 87.88 308 ALA A CA 1
ATOM 2400 C C . ALA A 1 308 ? 7.504 -16.042 -6.341 1.00 87.88 308 ALA A C 1
ATOM 2402 O O . ALA A 1 308 ? 8.087 -15.656 -5.340 1.00 87.88 308 ALA A O 1
ATOM 2403 N N . GLY A 1 309 ? 6.308 -15.547 -6.676 1.00 91.69 309 GLY A N 1
ATOM 2404 C CA . GLY A 1 309 ? 5.631 -14.519 -5.877 1.00 91.69 309 GLY A CA 1
ATOM 2405 C C . GLY A 1 309 ? 6.468 -13.248 -5.674 1.00 91.69 309 GLY A C 1
ATOM 2406 O O . GLY A 1 309 ? 6.380 -12.631 -4.616 1.00 91.69 309 GLY A O 1
ATOM 2407 N N . VAL A 1 310 ? 7.318 -12.878 -6.644 1.00 95.81 310 VAL A N 1
ATOM 2408 C CA . VAL A 1 310 ? 8.220 -11.719 -6.520 1.00 95.81 310 VAL A CA 1
ATOM 2409 C C . VAL A 1 310 ? 7.877 -10.632 -7.528 1.00 95.81 310 VAL A C 1
ATOM 2411 O O . VAL A 1 310 ? 7.766 -10.904 -8.726 1.00 95.81 310 VAL A O 1
ATOM 2414 N N . ALA A 1 311 ? 7.818 -9.389 -7.059 1.00 94.88 311 ALA A N 1
ATOM 2415 C CA . ALA A 1 311 ? 7.818 -8.195 -7.893 1.00 94.88 311 ALA A CA 1
ATOM 2416 C C . ALA A 1 311 ? 9.073 -7.359 -7.612 1.00 94.88 311 ALA A C 1
ATOM 2418 O O . ALA A 1 311 ? 9.377 -7.048 -6.467 1.00 94.88 311 ALA A O 1
ATOM 2419 N N . LEU A 1 312 ? 9.798 -6.990 -8.665 1.00 94.62 312 LEU A N 1
ATOM 2420 C CA . LEU A 1 312 ? 10.885 -6.018 -8.638 1.00 94.62 312 LEU A CA 1
ATOM 2421 C C . LEU A 1 312 ? 10.368 -4.705 -9.222 1.00 94.62 312 LEU A C 1
ATOM 2423 O O . LEU A 1 312 ? 9.979 -4.654 -10.392 1.00 94.62 312 LEU A O 1
ATOM 2427 N N . ILE A 1 313 ? 10.384 -3.663 -8.407 1.00 92.50 313 ILE A N 1
ATOM 2428 C CA . ILE A 1 313 ? 9.840 -2.343 -8.692 1.00 92.50 313 ILE A CA 1
ATOM 2429 C C . ILE A 1 313 ? 11.014 -1.375 -8.769 1.00 92.50 313 ILE A C 1
ATOM 2431 O O . ILE A 1 313 ? 11.756 -1.188 -7.806 1.00 92.50 313 ILE A O 1
ATOM 2435 N N . SER A 1 314 ? 11.205 -0.796 -9.948 1.00 87.12 314 SER A N 1
ATOM 2436 C CA . SER A 1 314 ? 12.143 0.299 -10.129 1.00 87.12 314 SER A CA 1
ATOM 2437 C C . SER A 1 314 ? 11.587 1.547 -9.460 1.00 87.12 314 SER A C 1
ATOM 2439 O O . SER A 1 314 ? 10.444 1.892 -9.720 1.00 87.12 314 SER A O 1
ATOM 2441 N N . GLY A 1 315 ? 12.370 2.201 -8.615 1.00 79.12 315 GLY A N 1
ATOM 2442 C CA . GLY A 1 315 ? 11.994 3.368 -7.831 1.00 79.12 315 GLY A CA 1
ATOM 2443 C C . GLY A 1 315 ? 11.696 3.057 -6.357 1.00 79.12 315 GLY A C 1
ATOM 2444 O O . GLY A 1 315 ? 11.336 1.926 -6.001 1.00 79.12 315 GLY A O 1
ATOM 2445 N N . PRO A 1 316 ? 11.861 4.058 -5.477 1.00 72.81 316 PRO A N 1
ATOM 2446 C CA . PRO A 1 316 ? 11.497 3.945 -4.074 1.00 72.81 316 PRO A CA 1
ATOM 2447 C C . PRO A 1 316 ? 9.978 3.776 -3.925 1.00 72.81 316 PRO A C 1
ATOM 2449 O O . PRO A 1 316 ? 9.213 3.909 -4.883 1.00 72.81 316 PRO A O 1
ATOM 2452 N N . ILE A 1 317 ? 9.543 3.464 -2.707 1.00 64.12 317 ILE A N 1
ATOM 2453 C CA . ILE A 1 317 ? 8.122 3.485 -2.344 1.00 64.12 317 ILE A CA 1
ATOM 2454 C C . ILE A 1 317 ? 7.585 4.893 -2.652 1.00 64.12 317 ILE A C 1
ATOM 2456 O O . ILE A 1 317 ? 8.290 5.876 -2.422 1.00 64.12 317 ILE A O 1
ATOM 2460 N N . CYS A 1 318 ? 6.402 4.966 -3.268 1.00 52.41 318 CYS A N 1
ATOM 2461 C CA . CYS A 1 318 ? 5.827 6.197 -3.807 1.00 52.41 318 CYS A CA 1
ATOM 2462 C C . CYS A 1 318 ? 5.914 7.367 -2.812 1.00 52.41 318 CYS A C 1
ATOM 2464 O O . CYS A 1 318 ? 5.528 7.241 -1.655 1.00 52.41 318 CYS A O 1
ATOM 2466 N N . GLU A 1 319 ? 6.423 8.509 -3.284 1.00 45.97 319 GLU A N 1
ATOM 2467 C CA . GLU A 1 319 ? 6.526 9.744 -2.506 1.00 45.97 319 GLU A CA 1
ATOM 2468 C C . GLU A 1 319 ? 5.188 10.499 -2.564 1.00 45.97 319 GLU A C 1
ATOM 2470 O O . GLU A 1 319 ? 4.817 11.075 -3.588 1.00 45.97 319 GLU A O 1
ATOM 2475 N N . GLU A 1 320 ? 4.464 10.510 -1.448 1.00 46.06 320 GLU A N 1
ATOM 2476 C CA . GLU A 1 320 ? 3.126 11.111 -1.292 1.00 46.06 320 GLU A CA 1
ATOM 2477 C C . GLU A 1 320 ? 3.072 12.631 -1.518 1.00 46.06 320 GLU A C 1
ATOM 2479 O O . GLU A 1 320 ? 1.993 13.207 -1.650 1.00 46.06 320 GLU A O 1
ATOM 2484 N N . ALA A 1 321 ? 4.216 13.313 -1.637 1.00 43.06 321 ALA A N 1
ATOM 2485 C CA . ALA A 1 321 ? 4.249 14.719 -2.048 1.00 43.06 321 ALA A CA 1
ATOM 2486 C C . ALA A 1 321 ? 3.592 14.953 -3.429 1.00 43.06 321 ALA A C 1
ATOM 2488 O O . ALA A 1 321 ? 3.253 16.090 -3.764 1.00 43.06 321 ALA A O 1
ATOM 2489 N N . TYR A 1 322 ? 3.404 13.887 -4.217 1.00 41.59 322 TYR A N 1
ATOM 2490 C CA . TYR A 1 322 ? 2.651 13.906 -5.470 1.00 41.59 322 TYR A CA 1
ATOM 2491 C C . TYR A 1 322 ? 1.120 13.860 -5.267 1.00 41.59 322 TYR A C 1
ATOM 2493 O O . TYR A 1 322 ? 0.405 14.531 -6.005 1.00 41.59 322 TYR A O 1
ATOM 2501 N N . GLU A 1 323 ? 0.620 13.170 -4.233 1.00 43.38 323 GLU A N 1
ATOM 2502 C CA . GLU A 1 323 ? -0.814 13.098 -3.872 1.00 43.38 323 GLU A CA 1
ATOM 2503 C C . GLU A 1 323 ? -1.328 14.423 -3.284 1.00 43.38 323 GLU A C 1
ATOM 2505 O O . GLU A 1 323 ? -2.459 14.827 -3.536 1.00 43.38 323 GLU A O 1
ATOM 2510 N N . MET A 1 324 ? -0.474 15.188 -2.586 1.00 42.12 324 MET A N 1
ATOM 2511 C CA . MET A 1 324 ? -0.845 16.503 -2.026 1.00 42.12 324 MET A CA 1
ATOM 2512 C C . MET A 1 324 ? -1.283 17.545 -3.078 1.00 42.12 324 MET A C 1
ATOM 2514 O O . MET A 1 324 ? -1.774 18.611 -2.707 1.00 42.12 324 MET A O 1
ATOM 2518 N N . GLN A 1 325 ? -1.076 17.287 -4.375 1.00 41.22 325 GLN A N 1
ATOM 2519 C CA . GLN A 1 325 ? -1.569 18.136 -5.468 1.00 41.22 325 GLN A CA 1
ATOM 2520 C C . GLN A 1 325 ? -2.923 17.683 -6.040 1.00 41.22 325 GLN A C 1
ATOM 2522 O O . GLN A 1 325 ? -3.526 18.450 -6.792 1.00 41.22 325 GLN A O 1
ATOM 2527 N N . GLU A 1 326 ? -3.399 16.480 -5.707 1.00 37.75 326 GLU A N 1
ATOM 2528 C CA . GLU A 1 326 ? -4.679 15.941 -6.191 1.00 37.75 326 GLU A CA 1
ATOM 2529 C C . GLU A 1 326 ? -5.864 16.233 -5.253 1.00 37.75 326 GLU A C 1
ATOM 2531 O O . GLU A 1 326 ? -7.012 16.029 -5.653 1.00 37.75 326 GLU A O 1
ATOM 2536 N N . ASP A 1 327 ? -5.617 16.783 -4.060 1.00 29.56 327 ASP A N 1
ATOM 2537 C CA . ASP A 1 327 ? -6.663 17.253 -3.143 1.00 29.56 327 ASP A CA 1
ATOM 2538 C C . ASP A 1 327 ? -7.024 18.735 -3.435 1.00 29.56 327 ASP A C 1
ATOM 2540 O O . ASP A 1 327 ? -6.176 19.618 -3.254 1.00 29.56 327 ASP A O 1
ATOM 2544 N N . PRO A 1 328 ? -8.242 19.046 -3.931 1.00 35.25 328 PRO A N 1
ATOM 2545 C CA . PRO A 1 328 ? -8.684 20.418 -4.207 1.00 35.25 328 PRO A CA 1
ATOM 2546 C C . PRO A 1 328 ? -9.013 21.265 -2.967 1.00 35.25 328 PRO A C 1
ATOM 2548 O O . PRO A 1 328 ? -9.532 20.723 -1.964 1.00 35.25 328 PRO A O 1
#